Protein AF-A0A930F782-F1 (afdb_monomer_lite)

Foldseek 3Di:
DDDDDDDDPVVCPVVVVVVVVVVPDPPPPDPAPFFKWKWKAWPVRHTPDTGFGWGFAPLQVQLVVCVVPQHHDPDDDDAPCRVVVFLVVPDDDPGRDDPQQPFWKKFFFDQQADPDFPRGDDDDRHAWEQHPRVCNVRTAAFAKALDQDDDPVNVFFFRWDQPPVPRIIGTGIGGFPDDKDKFKAFPPDDVPDTHHGDDDPNVPDPDPTDIWIKIKTKDKRFLRTQQNRCVVVVRSQLRWTFKMWIWGFHWDASDVVDIHTDPITTGIMGGHTTDHSNPRIMMMMMMMTIDD

pLDDT: mean 84.12, std 14.51, range [35.44, 97.06]

Sequence (292 aa):
MSNIVNKKLSDRIGTVDVLKEQFSAPATKQPKTFRTEISATDEFGNVLFTNEHNETVLGGAITVMEKMWGIRSPLQVATINEIMDINSNVGVDPNPLTQDDIVCLWGVGIGGSGDAFGSIRPVNFYEREVGQNGQRDEMIPFRVVQTPLSGDDAAKYHMMEERHSDGLFAYYLKGFEQKPQIKVLWKDGEEGEDGSEVESDVHNTSRRDLIEAFVEMHLKLTKKDVREWFDVNGNIQLSRINTIALFTGKRVEIAPGKFDYVNVKMFSKLNLDNEPLTNTKEINFTYRIYTN

Secondary structure (DSSP, 8-state):
--------GGGGHHHHHHHHHHHSS---PPPPSSEEEEEEEETT--EEEEEE--EE-HHHHHHHHHHHHT---SS-PPPHHHHHTSSTTSPPP-SPP-GGGSEEEEEEES-SB-SSTT-BPPPPTT--SSSSTT-GGGEE-SEEESS---HHHHTTEEEEEEETTTTEEEEEEEE-SS--EEEEEETTS-TTS---B--TTGGG----S-EEEEEEEEEEE-TTTTHHHHHHTT-GGG-EEEEEEEEEEEEEEEETTEEEEEEEEEEEEEEEEEEE-TT---EEEEEEEEE-

Structure (mmCIF, N/CA/C/O backbone):
data_AF-A0A930F782-F1
#
_entry.id   AF-A0A930F782-F1
#
loop_
_atom_site.group_PDB
_atom_site.id
_atom_site.type_symbol
_atom_site.label_atom_id
_atom_site.label_alt_id
_atom_site.label_comp_id
_atom_site.label_asym_id
_atom_site.label_entity_id
_atom_site.label_seq_id
_atom_site.pdbx_PDB_ins_code
_atom_site.Cartn_x
_atom_site.Cartn_y
_atom_site.Cartn_z
_atom_site.occupancy
_atom_site.B_iso_or_equiv
_atom_site.auth_seq_id
_atom_site.auth_comp_id
_atom_site.auth_asym_id
_atom_site.auth_atom_id
_atom_site.pdbx_PDB_model_num
ATOM 1 N N . MET A 1 1 ? 15.350 -66.276 -11.050 1.00 36.06 1 MET A N 1
ATOM 2 C CA . MET A 1 1 ? 14.070 -65.733 -11.552 1.00 36.06 1 MET A CA 1
ATOM 3 C C . MET A 1 1 ? 13.362 -65.050 -10.391 1.00 36.06 1 MET A C 1
ATOM 5 O O . MET A 1 1 ? 12.711 -65.726 -9.608 1.00 36.06 1 MET A O 1
ATOM 9 N N . SER A 1 2 ? 13.589 -63.749 -10.201 1.00 37.47 2 SER A N 1
ATOM 10 C CA . SER A 1 2 ? 12.973 -62.960 -9.127 1.00 37.47 2 SER A CA 1
ATOM 11 C C . SER A 1 2 ? 11.620 -62.412 -9.587 1.00 37.47 2 SER A C 1
ATOM 13 O O . SER A 1 2 ? 11.525 -61.752 -10.619 1.00 37.47 2 SER A O 1
ATOM 15 N N . ASN A 1 3 ? 10.572 -62.703 -8.818 1.00 35.44 3 ASN A N 1
ATOM 16 C CA . ASN A 1 3 ? 9.221 -62.206 -9.061 1.00 35.44 3 ASN A CA 1
ATOM 17 C C . ASN A 1 3 ? 9.140 -60.708 -8.737 1.00 35.44 3 ASN A C 1
ATOM 19 O O . ASN A 1 3 ? 9.324 -60.308 -7.588 1.00 35.44 3 ASN A O 1
ATOM 23 N N . ILE A 1 4 ? 8.827 -59.889 -9.740 1.00 44.12 4 ILE A N 1
ATOM 24 C CA . ILE A 1 4 ? 8.444 -58.487 -9.554 1.00 44.12 4 ILE A CA 1
ATOM 25 C C . ILE A 1 4 ? 6.972 -58.469 -9.133 1.00 44.12 4 ILE A C 1
ATOM 27 O O . ILE A 1 4 ? 6.084 -58.820 -9.909 1.00 44.12 4 ILE A O 1
ATOM 31 N N . VAL A 1 5 ? 6.709 -58.081 -7.885 1.00 46.69 5 VAL A N 1
ATOM 32 C CA . VAL A 1 5 ? 5.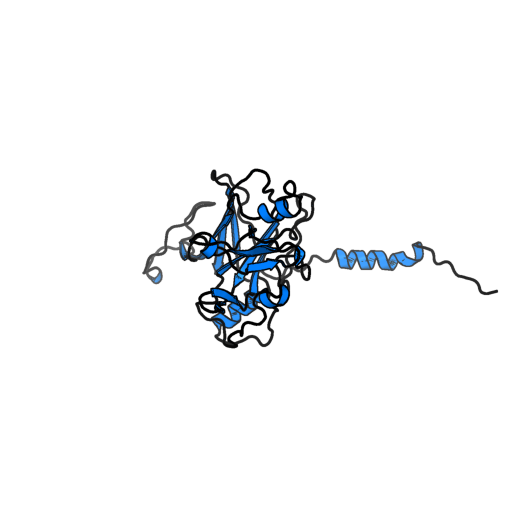350 -57.865 -7.377 1.00 46.69 5 VAL A CA 1
ATOM 33 C C . VAL A 1 5 ? 4.869 -56.497 -7.863 1.00 46.69 5 VAL A C 1
ATOM 35 O O . VAL A 1 5 ? 5.256 -55.464 -7.319 1.00 46.69 5 VAL A O 1
ATOM 38 N N . ASN A 1 6 ? 4.015 -56.481 -8.887 1.00 49.00 6 ASN A N 1
ATOM 39 C CA . ASN A 1 6 ? 3.288 -55.279 -9.296 1.00 49.00 6 ASN A CA 1
ATOM 40 C C . ASN A 1 6 ? 2.200 -54.968 -8.259 1.00 49.00 6 ASN A C 1
ATOM 42 O O . ASN A 1 6 ? 1.132 -55.581 -8.270 1.00 49.00 6 ASN A O 1
ATOM 46 N N . LYS A 1 7 ? 2.468 -54.017 -7.356 1.00 45.50 7 LYS A N 1
ATOM 47 C CA . LYS A 1 7 ? 1.447 -53.464 -6.452 1.00 45.50 7 LYS A CA 1
ATOM 48 C C . LYS A 1 7 ? 0.406 -52.699 -7.271 1.00 45.50 7 LYS A C 1
ATOM 50 O O . LYS A 1 7 ? 0.767 -51.828 -8.063 1.00 45.50 7 LYS A O 1
ATOM 55 N N . LYS A 1 8 ? -0.876 -53.026 -7.093 1.00 51.78 8 LYS A N 1
ATOM 56 C CA . LYS A 1 8 ? -1.985 -52.345 -7.778 1.00 51.78 8 LYS A CA 1
ATOM 57 C C . LYS A 1 8 ? -2.355 -51.064 -7.032 1.00 51.78 8 LYS A C 1
ATOM 59 O O . LYS A 1 8 ? -2.178 -50.955 -5.823 1.00 51.78 8 LYS A O 1
ATOM 64 N N . LEU A 1 9 ? -2.906 -50.096 -7.766 1.00 40.81 9 LEU A N 1
ATOM 65 C CA . LEU A 1 9 ? -3.332 -48.788 -7.248 1.00 40.81 9 LEU A CA 1
ATOM 66 C C . LEU A 1 9 ? -4.354 -48.892 -6.092 1.00 40.81 9 LEU A C 1
ATOM 68 O O . LEU A 1 9 ? -4.437 -47.992 -5.263 1.00 40.81 9 LEU A O 1
ATOM 72 N N . SER A 1 10 ? -5.081 -50.011 -6.007 1.00 51.81 10 SER A N 1
ATOM 73 C CA . SER A 1 10 ? -6.015 -50.346 -4.923 1.00 51.81 10 SER A CA 1
ATOM 74 C C . SER A 1 10 ? -5.348 -50.525 -3.557 1.00 51.81 10 SER A C 1
ATOM 76 O O . SER A 1 10 ? -6.009 -50.374 -2.536 1.00 51.81 10 SER A O 1
ATOM 78 N N . ASP A 1 11 ? -4.041 -50.788 -3.511 1.00 48.34 11 ASP A N 1
ATOM 79 C CA . ASP A 1 11 ? -3.317 -51.029 -2.256 1.00 48.34 11 ASP A CA 1
ATOM 80 C C . ASP A 1 11 ? -2.887 -49.713 -1.566 1.00 48.34 11 ASP A C 1
ATOM 82 O O . ASP A 1 11 ? -2.220 -49.736 -0.534 1.00 48.34 11 ASP A O 1
ATOM 86 N N . ARG A 1 12 ? -3.260 -48.550 -2.132 1.00 50.19 12 ARG A N 1
ATOM 87 C CA . ARG A 1 12 ? -2.997 -47.193 -1.603 1.00 50.19 12 ARG A CA 1
ATOM 88 C C . ARG A 1 12 ? -4.252 -46.470 -1.092 1.00 50.19 12 ARG A C 1
ATOM 90 O O . ARG A 1 12 ? -4.211 -45.264 -0.861 1.00 50.19 12 ARG A O 1
ATOM 97 N N . ILE A 1 13 ? -5.367 -47.181 -0.908 1.00 46.25 13 ILE A N 1
ATOM 98 C CA . ILE A 1 13 ? -6.641 -46.576 -0.477 1.00 46.25 13 ILE A CA 1
ATOM 99 C C . ILE A 1 13 ? -6.513 -45.897 0.900 1.00 46.25 13 ILE A C 1
ATOM 101 O O . ILE A 1 13 ? -7.023 -44.798 1.079 1.00 46.25 13 ILE A O 1
ATOM 105 N N . GLY A 1 14 ? -5.703 -46.440 1.817 1.00 47.38 14 GLY A N 1
ATOM 106 C CA . GLY A 1 14 ? -5.444 -45.803 3.117 1.00 47.38 14 GLY A CA 1
ATOM 107 C C . GLY A 1 14 ? -4.629 -44.502 3.057 1.00 47.38 14 GLY A C 1
ATOM 108 O O . GLY A 1 14 ? -4.598 -43.763 4.029 1.00 47.38 14 GLY A O 1
ATOM 109 N N . THR A 1 15 ? -3.962 -44.194 1.941 1.00 50.97 15 THR A N 1
ATOM 110 C CA . THR A 1 15 ? -3.172 -42.957 1.799 1.00 50.97 15 THR A CA 1
ATOM 111 C C . THR A 1 15 ? -4.017 -41.807 1.254 1.00 50.97 15 THR A C 1
ATOM 113 O O . THR A 1 15 ? -3.765 -40.656 1.586 1.00 50.97 15 THR A O 1
ATOM 116 N N . VAL A 1 16 ? -5.033 -42.102 0.437 1.00 49.28 16 VAL A N 1
ATOM 117 C CA . VAL A 1 16 ? -5.902 -41.079 -0.167 1.00 49.28 16 VAL A CA 1
ATOM 118 C C . VAL A 1 16 ? -6.872 -40.499 0.859 1.00 49.28 16 VAL A C 1
ATOM 120 O O . VAL A 1 16 ? -7.108 -39.295 0.838 1.00 49.28 16 VAL A O 1
ATOM 123 N N . ASP A 1 17 ? -7.385 -41.314 1.780 1.00 45.03 17 ASP A N 1
ATOM 124 C CA . ASP A 1 17 ? -8.296 -40.831 2.824 1.00 45.03 17 ASP A CA 1
ATOM 125 C C . ASP A 1 17 ? -7.559 -40.029 3.912 1.00 45.03 17 ASP A C 1
ATOM 127 O O . ASP A 1 17 ? -8.055 -38.989 4.331 1.00 45.03 17 ASP A O 1
ATOM 131 N N . VAL A 1 18 ? -6.317 -40.399 4.254 1.00 49.50 18 VAL A N 1
ATOM 132 C CA . VAL A 1 18 ? -5.450 -39.600 5.148 1.00 49.50 18 VAL A CA 1
ATOM 133 C C . VAL A 1 18 ? -5.036 -38.271 4.501 1.00 49.50 18 VAL A C 1
ATOM 135 O O . VAL A 1 18 ? -4.976 -37.242 5.172 1.00 49.50 18 VAL A O 1
ATOM 138 N N . LEU A 1 19 ? -4.790 -38.261 3.185 1.00 45.91 19 LEU A N 1
ATOM 139 C CA . LEU A 1 19 ? -4.543 -37.019 2.448 1.00 45.91 19 LEU A CA 1
ATOM 140 C C . LEU A 1 19 ? -5.802 -36.144 2.415 1.00 45.91 19 LEU A C 1
ATOM 142 O O . LEU A 1 19 ? -5.708 -34.947 2.664 1.00 45.91 19 LEU A O 1
ATOM 146 N N . LYS A 1 20 ? -6.985 -36.721 2.173 1.00 44.34 20 LYS A N 1
ATOM 147 C CA . LYS A 1 20 ? -8.253 -35.979 2.221 1.00 44.34 20 LYS A CA 1
ATOM 148 C C . LYS A 1 20 ? -8.513 -35.374 3.597 1.00 44.34 20 LYS A C 1
ATOM 150 O O . LYS A 1 20 ? -8.898 -34.215 3.635 1.00 44.34 20 LYS A O 1
ATOM 155 N N . GLU A 1 21 ? -8.239 -36.095 4.686 1.00 42.12 21 GLU A N 1
ATOM 156 C CA . GLU A 1 21 ? -8.379 -35.571 6.053 1.00 42.12 21 GLU A CA 1
ATOM 157 C C . GLU A 1 21 ? -7.423 -34.402 6.349 1.00 42.12 21 GLU A C 1
ATOM 159 O O . GLU A 1 21 ? -7.823 -33.440 7.005 1.00 42.12 21 GLU A O 1
ATOM 164 N N . GLN A 1 22 ? -6.196 -34.419 5.810 1.00 42.38 22 GLN A N 1
ATOM 165 C CA . GLN A 1 22 ? -5.272 -33.278 5.904 1.00 42.38 22 GLN A CA 1
ATOM 166 C C . GLN A 1 22 ? -5.705 -32.072 5.054 1.00 42.38 22 GLN A C 1
ATOM 168 O O . GLN A 1 22 ? -5.461 -30.937 5.456 1.00 42.38 22 GLN A O 1
ATOM 173 N N . PHE A 1 23 ? -6.371 -32.292 3.915 1.00 44.94 23 PHE A N 1
ATOM 174 C CA . PHE A 1 23 ? -6.916 -31.217 3.071 1.00 44.94 23 PHE A CA 1
ATOM 175 C C . PHE A 1 23 ? -8.315 -30.737 3.497 1.00 44.94 23 PHE A C 1
ATOM 177 O O . PHE A 1 23 ? -8.765 -29.697 3.022 1.00 44.94 23 PHE A O 1
ATOM 184 N N . SER A 1 24 ? -9.006 -31.469 4.377 1.00 39.03 24 SER A N 1
ATOM 185 C CA . SER A 1 24 ? -10.333 -31.116 4.900 1.00 39.03 24 SER A CA 1
ATOM 186 C C . SER A 1 24 ? -10.311 -30.562 6.323 1.00 39.03 24 SER A C 1
ATOM 188 O O . SER A 1 24 ? -11.372 -30.253 6.865 1.00 39.03 24 SER A O 1
ATOM 190 N N . ALA A 1 25 ? -9.138 -30.436 6.950 1.00 42.19 25 ALA A N 1
ATOM 191 C CA . ALA A 1 25 ? -9.031 -29.682 8.188 1.00 42.19 25 ALA A CA 1
ATOM 192 C C . ALA A 1 25 ? -9.384 -28.216 7.877 1.00 42.19 25 ALA A C 1
ATOM 194 O O . ALA A 1 25 ? -8.731 -27.614 7.019 1.00 42.19 25 ALA A O 1
ATOM 195 N N . PRO A 1 26 ? -10.408 -27.619 8.519 1.00 41.47 26 PRO A N 1
ATOM 196 C CA . PRO A 1 26 ? -10.643 -26.194 8.369 1.00 41.47 26 PRO A CA 1
ATOM 197 C C . PRO A 1 26 ? -9.362 -25.499 8.813 1.00 41.47 26 PRO A C 1
ATOM 199 O O . PRO A 1 26 ? -8.929 -25.685 9.951 1.00 41.47 26 PRO A O 1
ATOM 202 N N . ALA A 1 27 ? -8.727 -24.753 7.904 1.00 50.69 27 ALA A N 1
ATOM 203 C CA . ALA A 1 27 ? -7.590 -23.924 8.260 1.00 50.69 27 ALA A CA 1
ATOM 204 C C . ALA A 1 27 ? -8.023 -23.085 9.464 1.00 50.69 27 ALA A C 1
ATOM 206 O O . ALA A 1 27 ? -8.954 -22.281 9.363 1.00 50.69 27 ALA A O 1
ATOM 207 N N . THR A 1 28 ? -7.414 -23.333 10.621 1.00 49.44 28 THR A N 1
ATOM 208 C CA . THR A 1 28 ? -7.630 -22.544 11.825 1.00 49.44 28 THR A CA 1
ATOM 209 C C . THR A 1 28 ? -7.129 -21.144 11.511 1.00 49.44 28 THR A C 1
ATOM 211 O O . THR A 1 28 ? -5.940 -20.856 11.625 1.00 49.44 28 THR A O 1
ATOM 214 N N . LYS A 1 29 ? -8.034 -20.288 11.022 1.00 56.12 29 LYS A N 1
ATOM 215 C CA . LYS A 1 29 ? -7.743 -18.883 10.759 1.00 56.12 29 LYS A CA 1
ATOM 216 C C . LYS A 1 29 ? -7.263 -18.283 12.071 1.00 56.12 29 LYS A C 1
ATOM 218 O O . LYS A 1 29 ? -7.970 -18.357 13.079 1.00 56.12 29 LYS A O 1
ATOM 223 N N . GLN A 1 30 ? -6.046 -17.749 12.065 1.00 61.66 30 GLN A N 1
ATOM 224 C CA . GLN A 1 30 ? -5.551 -17.010 13.214 1.00 61.66 30 GLN A CA 1
ATOM 225 C C . GLN A 1 30 ? -6.509 -15.845 13.504 1.00 61.66 30 GLN A C 1
ATOM 227 O O . GLN A 1 30 ? -7.072 -15.266 12.569 1.00 61.66 30 GLN A O 1
ATOM 232 N N . PRO A 1 31 ? -6.757 -15.532 14.786 1.00 63.50 31 PRO A N 1
ATOM 233 C CA . PRO A 1 31 ? -7.555 -14.372 15.139 1.00 63.50 31 PRO A CA 1
ATOM 234 C C . PRO A 1 31 ? -6.878 -13.117 14.586 1.00 63.50 31 PRO A C 1
ATOM 236 O O . PRO A 1 31 ? -5.670 -12.942 14.740 1.00 63.50 31 PRO A O 1
ATOM 239 N N . LYS A 1 32 ? -7.662 -12.254 13.935 1.00 67.25 32 LYS A N 1
ATOM 240 C CA . LYS A 1 32 ? -7.148 -11.013 13.355 1.00 67.25 32 LYS A CA 1
ATOM 241 C C . LYS A 1 32 ? -6.637 -10.091 14.456 1.00 67.25 32 LYS A C 1
ATOM 243 O O . LYS A 1 32 ? -7.352 -9.834 15.420 1.00 67.25 32 LYS A O 1
ATOM 248 N N . THR A 1 33 ? -5.428 -9.562 14.275 1.00 70.06 33 THR A N 1
ATOM 249 C CA . THR A 1 33 ? -4.817 -8.603 15.211 1.00 70.06 33 THR A CA 1
ATOM 250 C C . THR A 1 33 ? -5.592 -7.287 15.261 1.00 70.06 33 THR A C 1
ATOM 252 O O . THR A 1 33 ? -5.806 -6.738 16.335 1.00 70.06 33 THR A O 1
ATOM 255 N N . PHE A 1 34 ? -6.035 -6.799 14.099 1.00 80.44 34 PHE A N 1
ATOM 256 C CA . PHE A 1 34 ? -6.811 -5.569 13.963 1.00 80.44 34 PHE A CA 1
ATOM 257 C C . PHE A 1 34 ? -8.079 -5.827 13.161 1.00 80.44 34 PHE A C 1
ATOM 259 O O . PHE A 1 34 ? -8.074 -6.618 12.212 1.00 80.44 34 PHE A O 1
ATOM 266 N N . ARG A 1 35 ? -9.152 -5.105 13.493 1.00 86.56 35 ARG A N 1
ATOM 267 C CA . ARG A 1 35 ? -10.280 -4.948 12.576 1.00 86.56 35 ARG A CA 1
ATOM 268 C C . ARG A 1 35 ? -9.850 -3.968 11.488 1.00 86.56 35 ARG A C 1
ATOM 270 O O . ARG A 1 35 ? -9.443 -2.850 11.788 1.00 86.56 35 ARG A O 1
ATOM 277 N N . THR A 1 36 ? -9.927 -4.383 10.234 1.00 88.94 36 THR A N 1
ATOM 278 C CA . THR A 1 36 ? -9.554 -3.558 9.081 1.00 88.94 36 THR A CA 1
ATOM 279 C C . THR A 1 36 ? -10.687 -3.519 8.081 1.00 88.94 36 THR A C 1
ATOM 281 O O . THR A 1 36 ? -11.483 -4.451 8.022 1.00 88.94 36 THR A O 1
ATOM 284 N N . GLU A 1 37 ? -10.762 -2.448 7.309 1.00 89.88 37 GLU A N 1
ATOM 285 C CA . GLU A 1 37 ? -11.754 -2.275 6.257 1.00 89.88 37 GLU A CA 1
ATOM 286 C C . GLU A 1 37 ? -11.094 -1.595 5.067 1.00 89.88 37 GLU A C 1
ATOM 288 O O . GLU A 1 37 ? -10.352 -0.624 5.230 1.00 89.88 37 GLU A O 1
ATOM 293 N N . ILE A 1 38 ? -11.329 -2.131 3.877 1.00 91.50 38 ILE A N 1
ATOM 294 C CA . ILE A 1 38 ? -10.848 -1.582 2.619 1.00 91.50 38 ILE A CA 1
ATOM 295 C C . ILE A 1 38 ? -12.032 -1.519 1.670 1.00 91.50 38 ILE A C 1
ATOM 297 O O . ILE A 1 38 ? -12.711 -2.519 1.434 1.00 91.50 38 ILE A O 1
ATOM 301 N N . SER A 1 39 ? -12.239 -0.341 1.104 1.00 92.88 39 SER A N 1
ATOM 302 C CA . SER A 1 39 ? -13.293 -0.066 0.136 1.00 92.88 39 SER A CA 1
ATOM 303 C C . SER A 1 39 ? -12.683 0.645 -1.066 1.00 92.88 39 SER A C 1
ATOM 305 O O . SER A 1 39 ? -11.690 1.366 -0.924 1.00 92.88 39 SER A O 1
ATOM 307 N N . ALA A 1 40 ? -13.245 0.426 -2.252 1.00 93.12 40 ALA A N 1
ATOM 308 C CA . ALA A 1 40 ? -12.734 0.994 -3.491 1.00 93.12 40 ALA A CA 1
ATOM 309 C C . ALA A 1 40 ? -13.843 1.565 -4.373 1.00 93.12 40 ALA A C 1
ATOM 311 O O . ALA A 1 40 ? -14.890 0.942 -4.564 1.00 93.12 40 ALA A O 1
ATOM 312 N N . THR A 1 41 ? -13.570 2.729 -4.959 1.00 93.38 41 THR A N 1
ATOM 313 C CA . THR A 1 41 ? -14.437 3.405 -5.928 1.00 93.38 41 THR A CA 1
ATOM 314 C C . THR A 1 41 ? -13.664 3.789 -7.182 1.00 93.38 41 THR A C 1
ATOM 316 O O . THR A 1 41 ? -12.447 3.984 -7.142 1.00 93.38 41 THR A O 1
ATOM 319 N N . ASP A 1 42 ? -14.354 3.893 -8.313 1.00 91.31 42 ASP A N 1
ATOM 320 C CA . ASP A 1 42 ? -13.761 4.410 -9.548 1.00 91.31 42 ASP A CA 1
ATOM 321 C C . ASP A 1 42 ? -13.728 5.954 -9.592 1.00 91.31 42 ASP A C 1
ATOM 323 O O . ASP A 1 42 ? -14.125 6.646 -8.649 1.00 91.31 42 ASP A O 1
ATOM 327 N N . GLU A 1 43 ? -13.250 6.522 -10.704 1.00 87.38 43 GLU A N 1
ATOM 328 C CA . GLU A 1 43 ? -13.225 7.977 -10.931 1.00 87.38 43 GLU A CA 1
ATOM 329 C C . GLU A 1 43 ? -14.603 8.662 -10.945 1.00 87.38 43 GLU A C 1
ATOM 331 O O . GLU A 1 43 ? -14.674 9.882 -10.794 1.00 87.38 43 GLU A O 1
ATOM 336 N N . PHE A 1 44 ? -15.684 7.905 -11.131 1.00 88.62 44 PHE A N 1
ATOM 337 C CA . PHE A 1 44 ? -17.059 8.400 -11.179 1.00 88.62 44 PHE A CA 1
ATOM 338 C C . PHE A 1 44 ? -17.807 8.184 -9.856 1.00 88.62 44 PHE A C 1
ATOM 340 O O . PHE A 1 44 ? -18.970 8.570 -9.747 1.00 88.62 44 PHE A O 1
ATOM 347 N N . GLY A 1 45 ? -17.148 7.595 -8.853 1.00 86.06 45 GLY A N 1
ATOM 348 C CA . GLY A 1 45 ? -17.747 7.261 -7.565 1.00 86.06 45 GLY A CA 1
ATOM 349 C C . GLY A 1 45 ? -18.544 5.956 -7.570 1.00 86.06 45 GLY A C 1
ATOM 350 O O . GLY A 1 45 ? -19.226 5.670 -6.588 1.00 86.06 45 GLY A O 1
ATOM 351 N N . ASN A 1 46 ? -18.463 5.146 -8.631 1.00 89.00 46 ASN A N 1
ATOM 352 C CA . ASN A 1 46 ? -19.067 3.819 -8.620 1.00 89.00 46 ASN A CA 1
ATOM 353 C C . ASN A 1 46 ? -18.276 2.912 -7.679 1.00 89.00 46 ASN A C 1
ATOM 355 O O . ASN A 1 46 ? -17.045 2.869 -7.716 1.00 89.00 46 ASN A O 1
ATOM 359 N N . VAL A 1 47 ? -18.997 2.160 -6.855 1.00 90.50 47 VAL A N 1
ATOM 360 C CA . VAL A 1 47 ? -18.413 1.200 -5.920 1.00 90.50 47 VAL A CA 1
ATOM 361 C C . VAL A 1 47 ? -17.877 -0.008 -6.686 1.00 90.50 47 VAL A C 1
ATOM 363 O O . VAL A 1 47 ? -18.622 -0.659 -7.416 1.00 90.50 47 VAL A O 1
ATOM 366 N N . LEU A 1 48 ? -16.593 -0.317 -6.493 1.00 88.38 48 LEU A N 1
ATOM 367 C CA . LEU A 1 48 ? -15.970 -1.547 -6.990 1.00 88.38 48 LEU A CA 1
ATOM 368 C C . LEU A 1 48 ? -16.130 -2.670 -5.965 1.00 88.38 48 LEU A C 1
ATOM 370 O O . LEU A 1 48 ? -16.580 -3.762 -6.297 1.00 88.38 48 LEU A O 1
ATOM 374 N N . PHE A 1 49 ? -15.802 -2.375 -4.707 1.00 89.31 49 PHE A N 1
ATOM 375 C CA . PHE A 1 49 ? -16.053 -3.241 -3.561 1.00 89.31 49 PHE A CA 1
ATOM 376 C C . PHE A 1 49 ? -16.093 -2.418 -2.272 1.00 89.31 49 PHE A C 1
ATOM 378 O O . PHE A 1 49 ? -15.553 -1.311 -2.199 1.00 89.31 49 PHE A O 1
ATOM 385 N N . THR A 1 50 ? -16.707 -2.987 -1.242 1.00 88.56 50 THR A N 1
ATOM 386 C CA . THR A 1 50 ? -16.808 -2.394 0.095 1.00 88.56 50 THR A CA 1
ATOM 387 C C . THR A 1 50 ? -16.514 -3.440 1.145 1.00 88.56 50 THR A C 1
ATOM 389 O O . THR A 1 50 ? -16.895 -4.597 0.977 1.00 88.56 50 THR A O 1
ATOM 392 N N . ASN A 1 51 ? -15.949 -3.003 2.265 1.00 85.06 51 ASN A N 1
ATOM 393 C CA . ASN A 1 51 ? -15.807 -3.814 3.472 1.00 85.06 51 ASN A CA 1
ATOM 394 C C . ASN A 1 51 ? -14.936 -5.064 3.295 1.00 85.06 51 ASN A C 1
ATOM 396 O O . ASN A 1 51 ? -15.137 -6.070 3.975 1.00 85.06 51 ASN A O 1
ATOM 400 N N . GLU A 1 52 ? -13.938 -4.999 2.414 1.00 90.25 52 GLU A N 1
ATOM 401 C CA . GLU A 1 52 ? -12.937 -6.053 2.328 1.00 90.25 52 GLU A CA 1
ATOM 402 C C . GLU A 1 52 ? -11.993 -5.983 3.525 1.00 90.25 52 GLU A C 1
ATOM 404 O O . GLU A 1 52 ? -11.635 -4.910 4.017 1.00 90.25 52 GLU A O 1
ATOM 409 N N . HIS A 1 53 ? -11.567 -7.147 4.008 1.00 89.19 53 HIS A N 1
ATOM 410 C CA . HIS A 1 53 ? -10.776 -7.231 5.227 1.00 89.19 53 HIS A CA 1
ATOM 411 C C . HIS A 1 53 ? -9.428 -7.863 4.956 1.00 89.19 53 HIS A C 1
ATOM 413 O O . HIS A 1 53 ? -9.328 -9.046 4.625 1.00 89.19 53 HIS A O 1
ATOM 419 N N . ASN A 1 54 ? -8.372 -7.113 5.216 1.00 87.69 54 ASN A N 1
ATOM 420 C CA . ASN A 1 54 ? -7.034 -7.625 5.016 1.00 87.69 54 ASN A CA 1
ATOM 421 C C . ASN A 1 54 ? -6.514 -8.418 6.226 1.00 87.69 54 ASN A C 1
ATOM 423 O O . ASN A 1 54 ? -7.212 -8.592 7.234 1.00 87.69 54 ASN A O 1
ATOM 427 N N . GLU A 1 55 ? -5.294 -8.925 6.086 1.00 89.94 55 GLU A N 1
ATOM 428 C CA . GLU A 1 55 ? -4.581 -9.667 7.117 1.00 89.94 55 GLU A CA 1
ATOM 429 C C . GLU A 1 55 ? -3.324 -8.899 7.530 1.00 89.94 55 GLU A C 1
ATOM 431 O O . GLU A 1 55 ? -2.525 -8.480 6.686 1.00 89.94 55 GLU A O 1
ATOM 436 N N . THR A 1 56 ? -3.135 -8.715 8.837 1.00 91.38 56 THR A N 1
ATOM 437 C CA . THR A 1 56 ? -1.868 -8.200 9.371 1.00 91.38 56 THR A CA 1
ATOM 438 C C . THR A 1 56 ? -0.871 -9.339 9.390 1.00 91.38 56 THR A C 1
ATOM 440 O O . THR A 1 56 ? -1.112 -10.349 10.036 1.00 91.38 56 THR A O 1
ATOM 443 N N . VAL A 1 57 ? 0.259 -9.175 8.713 1.00 92.12 57 VAL A N 1
ATOM 444 C CA . VAL A 1 57 ? 1.289 -10.217 8.662 1.00 92.12 57 VAL A CA 1
ATOM 445 C C . VAL A 1 57 ? 2.279 -10.066 9.815 1.00 92.12 57 VAL A C 1
ATOM 447 O O . VAL A 1 57 ? 2.300 -9.058 10.525 1.00 92.12 57 VAL A O 1
ATOM 450 N N . LEU A 1 58 ? 3.141 -11.061 9.991 1.00 91.69 58 LEU A N 1
ATOM 451 C CA . LEU A 1 58 ? 4.133 -11.150 11.056 1.00 91.69 58 LEU A CA 1
ATOM 452 C C . LEU A 1 58 ? 5.005 -9.893 11.138 1.00 91.69 58 LEU A C 1
ATOM 454 O O . LEU A 1 58 ? 5.282 -9.412 12.236 1.00 91.69 58 LEU A O 1
ATOM 458 N N . GLY A 1 59 ? 5.394 -9.327 9.991 1.00 90.81 59 GLY A N 1
ATOM 459 C CA . GLY A 1 59 ? 6.139 -8.068 9.933 1.00 90.81 59 GLY A CA 1
ATOM 460 C C . GLY A 1 59 ? 5.383 -6.891 10.553 1.00 90.81 59 GLY A C 1
ATOM 461 O O . GLY A 1 59 ? 5.967 -6.135 11.331 1.00 90.81 59 GLY A O 1
ATOM 462 N N . GLY A 1 60 ? 4.0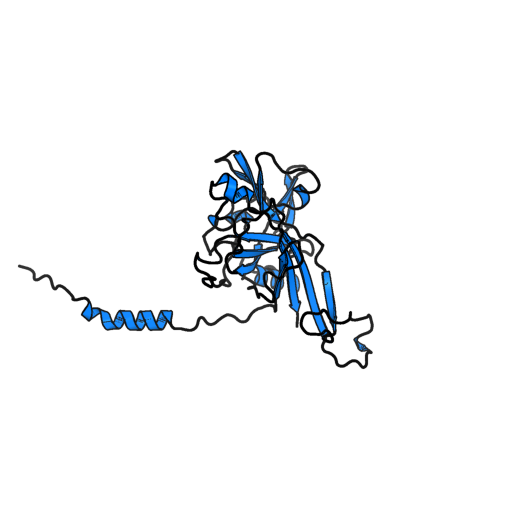80 -6.775 10.286 1.00 90.56 60 GLY A N 1
ATOM 463 C CA . GLY A 1 60 ? 3.212 -5.768 10.894 1.00 90.56 60 GLY A CA 1
ATOM 464 C C . GLY A 1 60 ? 3.002 -5.994 12.384 1.00 90.56 60 GLY A C 1
ATOM 465 O O . GLY A 1 60 ? 3.171 -5.064 13.168 1.00 90.56 60 GLY A O 1
ATOM 466 N N . ALA A 1 61 ? 2.728 -7.234 12.796 1.00 90.62 61 ALA A N 1
ATOM 467 C CA . ALA A 1 61 ? 2.561 -7.579 14.207 1.00 90.62 61 ALA A CA 1
ATOM 468 C C . ALA A 1 61 ? 3.824 -7.267 15.031 1.00 90.62 61 ALA A C 1
ATOM 470 O O . ALA A 1 61 ? 3.737 -6.633 16.083 1.00 90.62 61 ALA A O 1
ATOM 471 N N . ILE A 1 62 ? 5.007 -7.644 14.530 1.00 90.38 62 ILE A N 1
ATOM 472 C CA . ILE A 1 62 ? 6.291 -7.293 15.152 1.00 90.38 62 ILE A CA 1
ATOM 473 C C . ILE A 1 62 ? 6.455 -5.775 15.207 1.00 90.38 62 ILE A C 1
ATOM 475 O O . ILE A 1 62 ? 6.779 -5.246 16.263 1.00 90.38 62 ILE A O 1
ATOM 479 N N . THR A 1 63 ? 6.180 -5.068 14.110 1.00 89.19 63 THR A N 1
ATOM 480 C CA . THR A 1 63 ? 6.311 -3.604 14.045 1.00 89.19 63 THR A CA 1
ATOM 481 C C . THR A 1 63 ? 5.450 -2.903 15.098 1.00 89.19 63 THR A C 1
ATOM 483 O O . THR A 1 63 ? 5.929 -1.995 15.775 1.00 89.19 63 THR A O 1
ATOM 486 N N . VAL A 1 64 ? 4.205 -3.345 15.289 1.00 88.56 64 VAL A N 1
ATOM 487 C CA . VAL A 1 64 ? 3.316 -2.813 16.333 1.00 88.56 64 VAL A CA 1
ATOM 488 C C . VAL A 1 64 ? 3.905 -3.050 17.717 1.00 88.56 64 VAL A C 1
ATOM 490 O O . VAL A 1 64 ? 3.982 -2.113 18.508 1.00 88.56 64 VAL A O 1
ATOM 493 N N . MET A 1 65 ? 4.345 -4.277 18.010 1.00 88.62 65 MET A N 1
ATOM 494 C CA . MET A 1 65 ? 4.920 -4.612 19.314 1.00 88.62 65 MET A CA 1
ATOM 495 C C . MET A 1 65 ? 6.198 -3.817 19.596 1.00 88.62 65 MET A C 1
ATOM 497 O O . MET A 1 65 ? 6.348 -3.272 20.688 1.00 88.62 65 MET A O 1
ATOM 501 N N . GLU A 1 66 ? 7.094 -3.705 18.614 1.00 88.44 66 GLU A N 1
ATOM 502 C CA . GLU A 1 66 ? 8.344 -2.962 18.769 1.00 88.44 66 GLU A CA 1
ATOM 503 C C . GLU A 1 66 ? 8.090 -1.480 19.059 1.00 88.44 66 GLU A C 1
ATOM 505 O O . GLU A 1 66 ? 8.743 -0.902 19.928 1.00 88.44 66 GLU A O 1
ATOM 510 N N . LYS A 1 67 ? 7.100 -0.875 18.388 1.00 86.00 67 LYS A N 1
ATOM 511 C CA . LYS A 1 67 ? 6.720 0.524 18.623 1.00 86.00 67 LYS A CA 1
ATOM 512 C C . LYS A 1 67 ? 6.015 0.741 19.948 1.00 86.00 67 LYS A C 1
ATOM 514 O O . LYS A 1 67 ? 6.337 1.689 20.654 1.00 86.00 67 LYS A O 1
ATOM 519 N N . MET A 1 68 ? 5.053 -0.115 20.283 1.00 87.06 68 MET A N 1
ATOM 520 C CA . MET A 1 68 ? 4.248 0.039 21.493 1.00 87.06 68 MET A CA 1
ATOM 521 C C . MET A 1 68 ? 5.096 -0.083 22.763 1.00 87.06 68 MET A C 1
ATOM 523 O O . MET A 1 68 ? 4.830 0.600 23.748 1.00 87.06 68 MET A O 1
ATOM 527 N N . TRP A 1 69 ? 6.125 -0.932 22.732 1.00 88.19 69 TRP A N 1
ATOM 528 C CA . TRP A 1 69 ? 6.952 -1.235 23.900 1.00 88.19 69 TRP A CA 1
ATOM 529 C C . TRP A 1 69 ? 8.353 -0.622 23.851 1.00 88.19 69 TRP A C 1
ATOM 531 O O . TRP A 1 69 ? 9.078 -0.702 24.840 1.00 88.19 69 TRP A O 1
ATOM 541 N N . GLY A 1 70 ? 8.754 -0.025 22.726 1.00 86.81 70 GLY A N 1
ATOM 542 C CA . GLY A 1 70 ? 10.093 0.545 22.558 1.00 86.81 70 GLY A CA 1
ATOM 543 C C . GLY A 1 70 ? 11.215 -0.494 22.656 1.00 86.81 70 GLY A C 1
ATOM 544 O O . GLY A 1 70 ? 12.336 -0.156 23.029 1.00 86.81 70 GLY A O 1
ATOM 545 N N . ILE A 1 71 ? 10.924 -1.762 22.351 1.00 87.75 71 ILE A N 1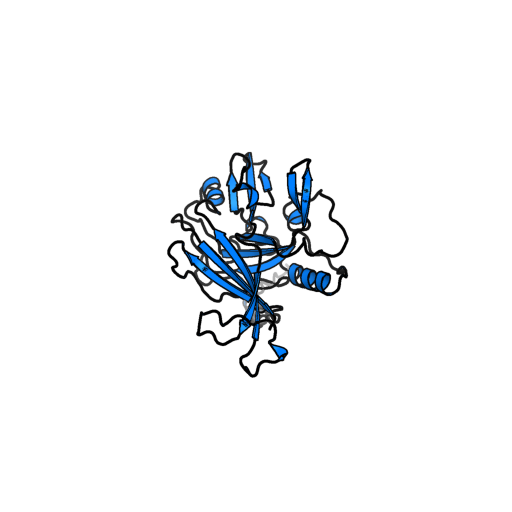
ATOM 546 C CA . ILE A 1 71 ? 11.882 -2.876 22.390 1.00 87.75 71 ILE A CA 1
ATOM 547 C C . ILE A 1 71 ? 12.027 -3.489 21.005 1.00 87.75 71 ILE A C 1
ATOM 549 O O . ILE A 1 71 ? 11.074 -3.527 20.236 1.00 87.75 71 ILE A O 1
ATOM 553 N N . ARG A 1 72 ? 13.209 -4.011 20.680 1.00 86.38 72 ARG A N 1
ATOM 554 C CA . ARG A 1 72 ? 13.422 -4.738 19.425 1.00 86.38 72 ARG A CA 1
ATOM 555 C C . ARG A 1 72 ? 13.037 -6.207 19.593 1.00 86.38 72 ARG A C 1
ATOM 557 O O . ARG A 1 72 ? 13.414 -6.838 20.579 1.00 86.38 72 ARG A O 1
ATOM 564 N N . SER A 1 73 ? 12.326 -6.766 18.619 1.00 89.00 73 SER A N 1
ATOM 565 C CA . SER A 1 73 ? 12.015 -8.194 18.586 1.00 89.00 73 SER A CA 1
ATOM 566 C C . SER A 1 73 ? 13.291 -9.013 18.344 1.00 89.00 73 SER A C 1
ATOM 568 O O . SER A 1 73 ? 14.105 -8.639 17.494 1.00 89.00 73 SER A O 1
ATOM 570 N N . PRO A 1 74 ? 13.470 -10.166 19.016 1.00 89.38 74 PRO A N 1
ATOM 571 C CA . PRO A 1 74 ? 14.574 -11.078 18.715 1.00 89.38 74 PRO A CA 1
ATOM 572 C C . PRO A 1 74 ? 14.431 -11.722 17.328 1.00 89.38 74 PRO A C 1
ATOM 574 O O . PRO A 1 74 ? 15.423 -12.120 16.725 1.00 89.38 74 PRO A O 1
ATOM 577 N N . LEU A 1 75 ? 13.201 -11.816 16.813 1.00 89.44 75 LEU A N 1
ATOM 578 C CA . LEU A 1 75 ? 12.918 -12.266 15.457 1.00 89.44 75 LEU A CA 1
ATOM 579 C C . LEU A 1 75 ? 12.797 -11.056 14.534 1.00 89.44 75 LEU A C 1
ATOM 581 O O . LEU A 1 75 ? 11.944 -10.194 14.752 1.00 89.44 75 LEU A O 1
ATOM 585 N N . GLN A 1 76 ? 13.609 -11.032 13.481 1.00 86.69 76 GLN A N 1
ATOM 586 C CA . GLN A 1 76 ? 13.526 -10.043 12.414 1.00 86.69 76 GLN A CA 1
ATOM 587 C C . GLN A 1 76 ? 13.080 -10.722 11.124 1.00 86.69 76 GLN A C 1
ATOM 589 O O . GLN A 1 76 ? 13.662 -11.719 10.698 1.00 86.69 76 GLN A O 1
ATOM 594 N N . VAL A 1 77 ? 12.013 -10.195 10.526 1.00 89.44 77 VAL A N 1
ATOM 595 C CA . VAL A 1 77 ? 11.559 -10.609 9.196 1.00 89.44 77 VAL A CA 1
ATOM 596 C C . VAL A 1 77 ? 12.400 -9.916 8.130 1.00 89.44 77 VAL A C 1
ATOM 598 O O . VAL A 1 77 ? 12.794 -8.763 8.321 1.00 89.44 77 VAL A O 1
ATOM 601 N N . ALA A 1 78 ? 12.642 -10.612 7.018 1.00 89.81 78 ALA A N 1
ATOM 602 C CA . ALA A 1 78 ? 13.341 -10.030 5.879 1.00 89.81 78 ALA A CA 1
ATOM 603 C C . ALA A 1 78 ? 12.559 -8.834 5.320 1.00 89.81 78 ALA A C 1
ATOM 605 O O . ALA A 1 78 ? 11.325 -8.840 5.277 1.00 89.81 78 ALA A O 1
ATOM 606 N N . THR A 1 79 ? 13.298 -7.815 4.907 1.00 92.00 79 THR A N 1
ATOM 607 C CA . THR A 1 79 ? 12.758 -6.583 4.332 1.00 92.00 79 THR A CA 1
ATOM 608 C C . THR A 1 79 ? 12.564 -6.736 2.826 1.00 92.00 79 THR A C 1
ATOM 610 O O . THR A 1 79 ? 13.240 -7.532 2.174 1.00 92.00 79 THR A O 1
ATOM 613 N N . ILE A 1 80 ? 11.674 -5.938 2.236 1.00 92.88 80 ILE A N 1
ATOM 614 C CA . ILE A 1 80 ? 11.536 -5.875 0.774 1.00 92.88 80 ILE A CA 1
ATOM 615 C C . ILE A 1 80 ? 12.834 -5.390 0.128 1.00 92.88 80 ILE A C 1
ATOM 617 O O . ILE A 1 80 ? 13.178 -5.860 -0.950 1.00 92.88 80 ILE A O 1
ATOM 621 N N . ASN A 1 81 ? 13.589 -4.515 0.801 1.00 93.31 81 ASN A N 1
ATOM 622 C CA . ASN A 1 81 ? 14.919 -4.105 0.351 1.00 93.31 81 ASN A CA 1
ATOM 623 C C . ASN A 1 81 ? 15.840 -5.312 0.116 1.00 93.31 81 ASN A C 1
ATOM 625 O O . ASN A 1 81 ? 16.466 -5.397 -0.934 1.00 93.31 81 ASN A O 1
ATOM 629 N N . GLU A 1 82 ? 15.884 -6.260 1.058 1.00 92.25 82 GLU A N 1
ATOM 630 C CA . GLU A 1 82 ? 16.690 -7.487 0.952 1.00 92.25 82 GLU A CA 1
ATOM 631 C C . GLU A 1 82 ? 16.122 -8.471 -0.078 1.00 92.25 82 GLU A C 1
ATOM 633 O O . GLU A 1 82 ? 16.875 -9.060 -0.846 1.00 92.25 82 GLU A O 1
ATOM 638 N N . ILE A 1 83 ? 14.798 -8.653 -0.110 1.00 91.94 83 ILE A N 1
ATOM 639 C CA . ILE A 1 83 ? 14.131 -9.591 -1.032 1.00 91.94 83 ILE A CA 1
ATOM 640 C C . ILE A 1 83 ? 14.300 -9.144 -2.487 1.00 91.94 83 ILE A C 1
ATOM 642 O O . ILE A 1 83 ? 14.493 -9.970 -3.381 1.00 91.94 83 ILE A O 1
ATOM 646 N N . MET A 1 84 ? 14.208 -7.837 -2.729 1.00 91.31 84 MET A N 1
ATOM 647 C CA . MET A 1 84 ? 14.279 -7.263 -4.067 1.00 91.31 84 MET A CA 1
ATOM 648 C C . MET A 1 84 ? 15.680 -6.811 -4.475 1.00 91.31 84 MET A C 1
ATOM 650 O O . MET A 1 84 ? 15.890 -6.497 -5.642 1.00 91.31 84 MET A O 1
ATOM 654 N N . ASP A 1 85 ? 16.626 -6.798 -3.538 1.00 92.50 85 ASP A N 1
ATOM 655 C CA . ASP A 1 85 ? 17.957 -6.214 -3.710 1.00 92.50 85 ASP A CA 1
ATOM 656 C C . ASP A 1 85 ? 17.919 -4.723 -4.119 1.00 92.50 85 ASP A C 1
ATOM 658 O O . ASP A 1 85 ? 18.697 -4.246 -4.939 1.00 92.50 85 ASP A O 1
ATOM 662 N N . ILE A 1 86 ? 16.985 -3.963 -3.532 1.00 93.06 86 ILE A N 1
ATOM 663 C CA . ILE A 1 86 ? 16.812 -2.519 -3.769 1.00 93.06 86 ILE A CA 1
ATOM 664 C C . ILE A 1 86 ? 17.195 -1.769 -2.498 1.00 93.06 86 ILE A C 1
ATOM 666 O O . ILE A 1 86 ? 16.569 -1.943 -1.450 1.00 93.06 86 ILE A O 1
ATOM 670 N N . ASN A 1 87 ? 18.212 -0.909 -2.582 1.00 92.06 87 ASN A N 1
ATOM 671 C CA . ASN A 1 87 ? 18.791 -0.202 -1.430 1.00 92.06 87 ASN A CA 1
ATOM 672 C C . ASN A 1 87 ? 19.249 -1.152 -0.295 1.00 92.06 87 ASN A C 1
ATOM 674 O O . ASN A 1 87 ? 19.368 -0.730 0.853 1.00 92.06 87 ASN A O 1
ATOM 678 N N . SER A 1 88 ? 19.524 -2.423 -0.607 1.00 90.12 88 SER A N 1
ATOM 679 C CA . SER A 1 88 ? 19.920 -3.481 0.340 1.00 90.12 88 SER A CA 1
ATOM 680 C C . SER A 1 88 ? 21.233 -3.181 1.073 1.00 90.12 88 SER A C 1
ATOM 682 O O . SER A 1 88 ? 21.423 -3.582 2.217 1.00 90.12 88 SER A O 1
ATOM 684 N N . ASN A 1 89 ? 22.124 -2.423 0.431 1.00 88.12 89 ASN A N 1
ATOM 685 C CA . ASN A 1 89 ? 23.430 -2.040 0.972 1.00 88.12 89 ASN A CA 1
ATOM 686 C C . ASN A 1 89 ? 23.393 -0.779 1.854 1.00 88.12 89 ASN A C 1
ATOM 688 O O . ASN A 1 89 ? 24.426 -0.373 2.389 1.00 88.12 89 ASN A O 1
ATOM 692 N N . VAL A 1 90 ? 22.236 -0.124 1.988 1.00 86.88 90 VAL A N 1
ATOM 693 C CA . VAL A 1 90 ? 22.105 1.082 2.810 1.00 86.88 90 VAL A CA 1
ATOM 694 C C . VAL A 1 90 ? 21.938 0.671 4.269 1.00 86.88 90 VAL A C 1
ATOM 696 O O . VAL A 1 90 ? 21.026 -0.075 4.620 1.00 86.88 90 VAL A O 1
ATOM 699 N N . GLY A 1 91 ? 22.831 1.166 5.129 1.00 77.44 91 GLY A N 1
ATOM 700 C CA . GLY A 1 91 ? 22.817 0.854 6.555 1.00 77.44 91 GLY A CA 1
ATOM 701 C C . GLY A 1 91 ? 21.476 1.197 7.205 1.00 77.44 91 GLY A C 1
ATOM 702 O O . GLY A 1 91 ? 20.974 2.314 7.076 1.00 77.44 91 GLY A O 1
ATOM 703 N N . VAL A 1 92 ? 20.915 0.232 7.930 1.00 75.44 92 VAL A N 1
ATOM 704 C CA . VAL A 1 92 ? 19.685 0.404 8.704 1.00 75.44 92 VAL A CA 1
ATOM 705 C C . VAL A 1 92 ? 20.046 0.706 10.154 1.00 75.44 92 VAL A C 1
ATOM 707 O O . VAL A 1 92 ? 20.901 0.048 10.745 1.00 75.44 92 VAL A O 1
ATOM 710 N N . ASP A 1 93 ? 19.373 1.697 10.733 1.00 74.69 93 ASP A N 1
ATOM 711 C CA . ASP A 1 93 ? 19.459 1.982 12.163 1.00 74.69 93 ASP A CA 1
ATOM 712 C C . ASP A 1 93 ? 18.935 0.774 12.966 1.00 74.69 93 ASP A C 1
ATOM 714 O O . A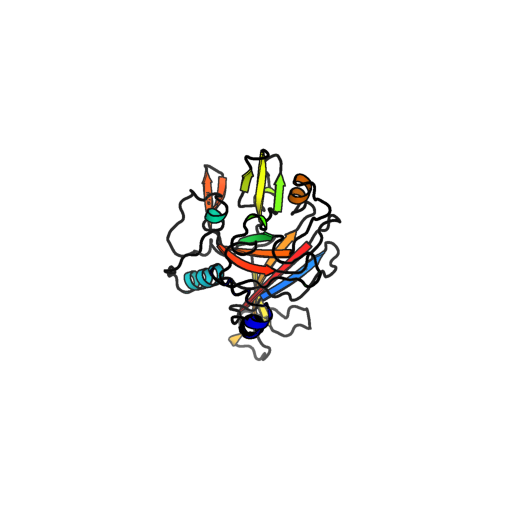SP A 1 93 ? 17.780 0.383 12.776 1.00 74.69 93 ASP A O 1
ATOM 718 N N . PRO A 1 94 ? 19.752 0.157 13.839 1.00 69.94 94 PRO A N 1
ATOM 719 C CA . PRO A 1 94 ? 19.341 -1.022 14.596 1.00 69.94 94 PRO A CA 1
ATOM 720 C C . PRO A 1 94 ? 18.328 -0.706 15.707 1.00 69.94 94 PRO A C 1
ATOM 722 O O . PRO A 1 94 ? 17.789 -1.635 16.315 1.00 69.94 94 PRO A O 1
ATOM 725 N N . ASN A 1 95 ? 18.087 0.575 16.004 1.00 73.31 95 ASN A N 1
ATOM 726 C CA . ASN A 1 95 ? 17.155 0.987 17.045 1.00 73.31 95 ASN A CA 1
ATOM 727 C C . ASN A 1 95 ? 15.689 0.667 16.683 1.00 73.31 95 ASN A C 1
ATOM 729 O O . ASN A 1 95 ? 15.353 0.494 15.507 1.00 73.31 95 ASN A O 1
ATOM 733 N N . PRO A 1 96 ? 14.795 0.572 17.689 1.00 70.19 96 PRO A N 1
ATOM 734 C CA . PRO A 1 96 ? 13.366 0.400 17.459 1.00 70.19 96 PRO A CA 1
ATOM 735 C C . PRO A 1 96 ? 12.801 1.485 16.539 1.00 70.19 96 PRO A C 1
ATOM 737 O O . PRO A 1 96 ? 13.270 2.623 16.529 1.00 70.19 96 PRO A O 1
ATOM 740 N N . LEU A 1 97 ? 11.766 1.111 15.788 1.00 73.06 97 LEU A N 1
ATOM 741 C CA . LEU A 1 97 ? 11.114 1.988 14.824 1.00 73.06 97 LEU A CA 1
ATOM 742 C C . LEU A 1 97 ? 10.583 3.257 15.515 1.00 73.06 97 LEU A C 1
ATOM 744 O O . LEU A 1 97 ? 9.870 3.170 16.515 1.00 73.06 97 LEU A O 1
ATOM 748 N N . THR A 1 98 ? 10.885 4.430 14.964 1.00 72.44 98 THR A N 1
ATOM 749 C CA . THR A 1 98 ? 10.421 5.725 15.478 1.00 72.44 98 THR A CA 1
ATOM 750 C C . THR A 1 98 ? 9.054 6.102 14.895 1.00 72.44 98 THR A C 1
ATOM 752 O O . THR A 1 98 ? 8.439 5.352 14.125 1.00 72.44 98 THR A O 1
ATOM 755 N N . GLN A 1 99 ? 8.540 7.282 15.254 1.00 68.12 99 GLN A N 1
ATOM 756 C CA . GLN A 1 99 ? 7.330 7.840 14.644 1.00 68.12 99 GLN A CA 1
ATOM 757 C C . GLN A 1 99 ? 7.470 8.024 13.121 1.00 68.12 99 GLN A C 1
ATOM 759 O O . GLN A 1 99 ? 6.484 7.886 12.404 1.00 68.12 99 GLN A O 1
ATOM 764 N N . ASP A 1 100 ? 8.679 8.251 12.610 1.00 67.19 100 ASP A N 1
ATOM 765 C CA . ASP A 1 100 ? 8.906 8.439 11.171 1.00 67.19 100 ASP A CA 1
ATOM 766 C C . ASP A 1 100 ? 8.865 7.115 10.386 1.00 67.19 100 ASP A C 1
ATOM 768 O O . ASP A 1 100 ? 8.666 7.109 9.174 1.00 67.19 100 ASP A O 1
ATOM 772 N N . ASP A 1 101 ? 8.968 5.982 11.087 1.00 70.81 101 ASP A N 1
ATOM 773 C CA . ASP A 1 101 ? 8.982 4.632 10.518 1.00 70.81 101 ASP A CA 1
ATOM 774 C C . ASP A 1 101 ? 7.574 3.988 10.461 1.00 70.81 101 ASP A C 1
ATOM 776 O O . ASP A 1 101 ? 7.424 2.769 10.589 1.00 70.81 101 ASP A O 1
ATOM 780 N N . ILE A 1 102 ? 6.486 4.774 10.493 1.00 73.25 102 ILE A N 1
ATOM 781 C CA . ILE A 1 102 ? 5.089 4.262 10.502 1.00 73.25 102 ILE A CA 1
ATOM 782 C C . ILE A 1 102 ? 4.740 3.633 9.140 1.00 73.25 102 ILE A C 1
ATOM 784 O O . ILE A 1 102 ? 5.528 3.682 8.199 1.00 73.25 102 ILE A O 1
ATOM 788 N N . VAL A 1 103 ? 3.575 2.982 9.044 1.00 78.81 103 VAL A N 1
ATOM 789 C CA . VAL A 1 103 ? 2.961 2.636 7.759 1.00 78.81 103 VAL A CA 1
ATOM 790 C C . VAL A 1 103 ? 2.944 3.885 6.886 1.00 78.81 103 VAL A C 1
ATOM 792 O O . VAL A 1 103 ? 2.369 4.897 7.275 1.00 78.81 103 VAL A O 1
ATOM 795 N N . CYS A 1 104 ? 3.627 3.826 5.751 1.00 83.44 104 CYS A N 1
ATOM 796 C CA . CYS A 1 104 ? 3.916 4.997 4.925 1.00 83.44 104 CYS A CA 1
ATOM 797 C C . CYS A 1 104 ? 3.747 4.734 3.428 1.00 83.44 104 CYS A C 1
ATOM 799 O O . CYS A 1 104 ? 3.819 5.671 2.633 1.00 83.44 104 CYS A O 1
ATOM 801 N N . LEU A 1 105 ? 3.550 3.472 3.043 1.00 94.06 105 LEU A N 1
ATOM 802 C CA . LEU A 1 105 ? 3.697 3.022 1.669 1.00 94.06 105 LEU A CA 1
ATOM 803 C C . LEU A 1 105 ? 2.676 1.940 1.320 1.00 94.06 105 LEU A C 1
ATOM 805 O O . LEU A 1 105 ? 2.341 1.082 2.139 1.00 94.06 105 LEU A O 1
ATOM 809 N N . TRP A 1 106 ? 2.264 1.952 0.061 1.00 96.19 106 TRP A N 1
ATOM 810 C CA . TRP A 1 106 ? 1.469 0.930 -0.600 1.00 96.19 106 TRP A CA 1
ATOM 811 C C . TRP A 1 106 ? 2.334 0.104 -1.537 1.00 96.19 106 TRP A C 1
ATOM 813 O O . TRP A 1 106 ? 3.215 0.655 -2.191 1.00 96.19 106 TRP A O 1
ATOM 823 N N . GLY A 1 107 ? 2.033 -1.187 -1.650 1.00 96.38 107 GLY A N 1
ATOM 824 C CA . GLY A 1 107 ? 2.508 -2.074 -2.711 1.00 96.38 107 GLY A CA 1
ATOM 825 C C . GLY A 1 107 ? 1.340 -2.815 -3.357 1.00 96.38 107 GLY A C 1
ATOM 826 O O . GLY A 1 107 ? 0.298 -3.006 -2.726 1.00 96.38 107 GLY A O 1
ATOM 827 N N . VAL A 1 108 ? 1.512 -3.231 -4.611 1.00 96.69 108 VAL A N 1
ATOM 828 C CA . VAL A 1 108 ? 0.485 -3.936 -5.394 1.00 96.69 108 VAL A CA 1
ATOM 829 C C . VAL A 1 108 ? 1.051 -5.173 -6.082 1.00 96.69 108 VAL A C 1
ATOM 831 O O . VAL A 1 108 ? 2.256 -5.290 -6.312 1.00 96.69 108 VAL A O 1
ATOM 834 N N . GLY A 1 109 ? 0.172 -6.128 -6.373 1.00 95.69 109 GLY A N 1
ATOM 835 C CA . GLY A 1 109 ? 0.561 -7.408 -6.950 1.00 95.69 109 GLY A CA 1
ATOM 836 C C . GLY A 1 109 ? -0.542 -8.093 -7.746 1.00 95.69 109 GLY A C 1
ATOM 837 O O . GLY A 1 109 ? -1.692 -7.641 -7.790 1.00 95.69 109 GLY A O 1
ATOM 838 N N . ILE A 1 110 ? -0.141 -9.195 -8.380 1.00 95.00 110 ILE A N 1
ATOM 839 C CA . ILE A 1 110 ? -0.971 -10.028 -9.266 1.00 95.00 110 ILE A CA 1
ATOM 840 C C . ILE A 1 110 ? -1.063 -11.497 -8.815 1.00 95.00 110 ILE A C 1
ATOM 842 O O . ILE A 1 110 ? -1.646 -12.317 -9.526 1.00 95.00 110 ILE A O 1
ATOM 846 N N . GLY A 1 111 ? -0.507 -11.833 -7.646 1.00 92.06 111 GLY A N 1
ATOM 847 C CA . GLY A 1 111 ? -0.451 -13.194 -7.086 1.00 92.06 111 GLY A CA 1
ATOM 848 C C . GLY A 1 111 ? -1.578 -13.566 -6.112 1.00 92.06 111 GLY A C 1
ATOM 849 O O . GLY A 1 111 ? -1.591 -14.677 -5.569 1.00 92.06 111 GLY A O 1
ATOM 850 N N . GLY A 1 112 ? -2.502 -12.642 -5.846 1.00 90.56 112 GLY A N 1
ATOM 851 C CA . GLY A 1 112 ? -3.558 -12.777 -4.843 1.00 90.56 112 GLY A CA 1
ATOM 852 C C . GLY A 1 112 ? -4.767 -13.600 -5.273 1.00 90.56 112 GLY A C 1
ATOM 853 O O . GLY A 1 112 ? -5.464 -14.137 -4.416 1.00 90.56 112 GLY A O 1
ATOM 854 N N . SER A 1 113 ? -4.998 -13.764 -6.574 1.00 92.69 113 SER A N 1
ATOM 855 C CA . SER A 1 113 ? -6.101 -14.565 -7.115 1.00 92.69 113 SER A CA 1
ATOM 856 C C . SER A 1 113 ? -5.658 -15.345 -8.351 1.00 92.69 113 SER A C 1
ATOM 858 O O . SER A 1 113 ? -4.706 -14.963 -9.037 1.00 92.69 113 SER A O 1
ATOM 860 N N . GLY A 1 114 ? -6.307 -16.481 -8.607 1.00 89.00 114 GLY A N 1
ATOM 861 C CA . GLY A 1 114 ? -6.170 -17.201 -9.872 1.00 89.00 114 GLY A CA 1
ATOM 862 C C . GLY A 1 114 ? -6.946 -16.526 -11.006 1.00 89.00 114 GLY A C 1
ATOM 863 O O . GLY A 1 114 ? -7.476 -15.429 -10.858 1.00 89.00 114 GLY A O 1
ATOM 864 N N . ASP A 1 115 ? -7.031 -17.188 -12.160 1.00 84.62 115 ASP A N 1
ATOM 865 C CA . ASP A 1 115 ? -7.736 -16.633 -13.329 1.00 84.62 115 ASP A CA 1
ATOM 866 C C . ASP A 1 115 ? -9.265 -16.733 -13.209 1.00 84.62 115 ASP A C 1
ATOM 868 O O . ASP A 1 115 ? -9.999 -15.996 -13.866 1.00 84.62 115 ASP A O 1
ATOM 872 N N . ALA A 1 116 ? -9.757 -17.653 -12.374 1.00 85.50 116 ALA A N 1
ATOM 873 C CA . ALA A 1 116 ? -11.182 -17.836 -12.141 1.00 85.50 116 ALA A CA 1
ATOM 874 C C . ALA A 1 116 ? -11.705 -16.827 -11.109 1.00 85.50 116 ALA A C 1
ATOM 876 O O . ALA A 1 116 ? -11.061 -16.571 -10.091 1.00 85.50 116 ALA A O 1
ATOM 877 N N . PHE A 1 117 ? -12.907 -16.304 -11.335 1.00 83.69 117 PHE A N 1
ATOM 878 C CA . PHE A 1 117 ? -13.589 -15.468 -10.349 1.00 83.69 117 PHE A CA 1
ATOM 879 C C . PHE A 1 117 ? -13.824 -16.240 -9.041 1.00 83.69 117 PHE A C 1
ATOM 881 O O . PHE A 1 117 ? -14.192 -17.418 -9.072 1.00 83.69 117 PHE A O 1
ATOM 888 N N . GLY A 1 118 ? -13.597 -15.591 -7.900 1.00 85.06 118 GLY A N 1
ATOM 889 C CA . GLY A 1 118 ? -13.704 -16.192 -6.574 1.00 85.06 118 GLY A CA 1
ATOM 890 C C . GLY A 1 118 ? -12.525 -17.093 -6.198 1.00 85.06 118 GLY A C 1
ATOM 891 O O . GLY A 1 118 ? -12.555 -17.726 -5.143 1.00 85.06 118 GLY A O 1
ATOM 892 N N . SER A 1 119 ? -11.468 -17.163 -7.018 1.00 91.62 119 SER A N 1
ATOM 893 C CA . SER A 1 119 ? -10.259 -17.952 -6.722 1.00 91.62 119 SER A CA 1
ATOM 894 C C . SER A 1 119 ? -9.219 -17.180 -5.898 1.00 91.62 119 SER A C 1
ATOM 896 O O . SER A 1 119 ? -8.007 -17.331 -6.083 1.00 91.62 119 SER A O 1
ATOM 898 N N . ILE A 1 120 ? -9.710 -16.368 -4.957 1.00 92.44 120 ILE A N 1
ATOM 899 C CA . ILE A 1 120 ? -8.899 -15.560 -4.048 1.00 92.44 120 ILE A CA 1
ATOM 900 C C . ILE A 1 120 ? -8.084 -16.487 -3.150 1.00 92.44 120 ILE A C 1
ATOM 902 O O . ILE A 1 120 ? -8.608 -17.367 -2.460 1.00 92.44 120 ILE A O 1
ATOM 906 N N . ARG A 1 121 ? -6.771 -16.283 -3.150 1.00 91.38 121 ARG A N 1
ATOM 907 C CA . ARG A 1 121 ? -5.834 -17.072 -2.360 1.00 91.38 121 ARG A CA 1
ATOM 908 C C . ARG A 1 121 ? -5.730 -16.466 -0.958 1.00 91.38 121 ARG A C 1
ATOM 910 O O . ARG A 1 121 ? -5.609 -15.245 -0.832 1.00 91.38 121 ARG A O 1
ATOM 917 N N . PRO A 1 122 ? -5.760 -17.281 0.108 1.00 90.62 122 PRO A N 1
ATOM 918 C CA . PRO A 1 122 ? -5.650 -16.762 1.463 1.00 90.62 122 PRO A CA 1
ATOM 919 C C . PRO A 1 122 ? -4.272 -16.136 1.690 1.00 90.62 122 PRO A C 1
ATOM 921 O O . PRO A 1 122 ? -3.265 -16.632 1.186 1.00 90.62 122 PRO A O 1
ATOM 924 N N . VAL A 1 123 ? -4.240 -15.062 2.476 1.00 90.56 123 VAL A N 1
ATOM 925 C CA . VAL A 1 123 ? -2.994 -14.470 2.971 1.00 90.56 123 VAL A CA 1
ATOM 926 C C . VAL A 1 123 ? -2.546 -15.250 4.200 1.00 90.56 123 VAL A C 1
ATOM 928 O O . VAL A 1 123 ? -3.319 -15.432 5.141 1.00 90.56 123 VAL A O 1
ATOM 931 N N . ASN A 1 124 ? -1.298 -15.705 4.205 1.00 90.31 124 ASN A N 1
ATOM 932 C CA . ASN A 1 124 ? -0.708 -16.359 5.365 1.00 90.31 124 ASN A CA 1
ATOM 933 C C . ASN A 1 124 ? 0.012 -15.345 6.252 1.00 90.31 124 ASN A C 1
ATOM 935 O O . ASN A 1 124 ? 0.735 -14.475 5.771 1.00 90.31 124 ASN A O 1
ATOM 939 N N . PHE A 1 125 ? -0.104 -15.520 7.568 1.00 90.56 125 PHE A N 1
ATOM 940 C CA . PHE A 1 125 ? 0.488 -14.611 8.550 1.00 90.56 125 PHE A CA 1
ATOM 941 C C . PHE A 1 125 ? 2.008 -14.442 8.403 1.00 90.56 125 PHE A C 1
ATOM 943 O O . PHE A 1 125 ? 2.538 -13.373 8.667 1.00 90.56 125 PHE A O 1
ATOM 950 N N . TYR A 1 126 ? 2.736 -15.471 7.967 1.00 90.06 126 TYR A N 1
ATOM 951 C CA . TYR A 1 126 ? 4.195 -15.415 7.818 1.00 90.06 126 TYR A CA 1
ATOM 952 C C . TYR A 1 126 ? 4.670 -14.777 6.503 1.00 90.06 126 TYR A C 1
ATOM 954 O O . TYR A 1 126 ? 5.877 -14.734 6.256 1.00 90.06 126 TYR A O 1
ATOM 962 N N . GLU A 1 127 ? 3.758 -14.332 5.636 1.00 91.75 127 GLU A N 1
ATOM 963 C CA . GLU A 1 127 ? 4.126 -13.692 4.375 1.00 91.75 127 GLU A CA 1
ATOM 964 C C . GLU A 1 127 ? 4.897 -12.392 4.606 1.00 91.75 127 GLU A C 1
ATOM 966 O O . GLU A 1 127 ? 4.630 -11.623 5.531 1.00 91.75 127 GLU A O 1
ATOM 971 N N . ARG A 1 128 ? 5.874 -12.151 3.733 1.00 90.44 128 ARG A N 1
ATOM 972 C CA . ARG A 1 128 ? 6.799 -11.010 3.814 1.00 90.44 128 ARG A CA 1
ATOM 973 C C . ARG A 1 128 ? 6.852 -10.160 2.547 1.00 90.44 128 ARG A C 1
ATOM 975 O O . ARG A 1 128 ? 7.450 -9.092 2.565 1.00 90.44 128 ARG A O 1
ATOM 982 N N . GLU A 1 129 ? 6.229 -10.629 1.472 1.00 89.38 129 GLU A N 1
ATOM 983 C CA . GLU A 1 129 ? 6.216 -9.999 0.153 1.00 89.38 129 GLU A CA 1
ATOM 984 C C . GLU A 1 129 ? 4.793 -9.911 -0.411 1.00 89.38 129 GLU A C 1
ATOM 986 O O . GLU A 1 129 ? 3.897 -10.640 0.023 1.00 89.38 129 GLU A O 1
ATOM 991 N N . VAL A 1 130 ? 4.573 -8.986 -1.354 1.00 89.69 130 VAL A N 1
ATOM 992 C CA . VAL A 1 130 ? 3.242 -8.749 -1.945 1.00 89.69 130 VAL A CA 1
ATOM 993 C C . VAL A 1 130 ? 2.788 -9.945 -2.776 1.00 89.69 130 VAL A C 1
ATOM 995 O O . VAL A 1 130 ? 1.621 -10.320 -2.713 1.00 89.69 130 VAL A O 1
ATOM 998 N N . GLY A 1 131 ? 3.699 -10.583 -3.512 1.00 84.25 131 GLY A N 1
ATOM 999 C CA . GLY A 1 131 ? 3.427 -11.853 -4.182 1.00 84.25 131 GLY A CA 1
ATOM 1000 C C . GLY A 1 131 ? 3.100 -12.982 -3.204 1.00 84.25 131 GLY A C 1
ATOM 1001 O O . GLY A 1 131 ? 3.034 -12.790 -1.987 1.00 84.25 131 GLY A O 1
ATOM 1002 N N . GLN A 1 132 ? 2.878 -14.192 -3.706 1.00 80.12 132 GLN A N 1
ATOM 1003 C CA . GLN A 1 132 ? 2.866 -15.374 -2.841 1.00 80.12 132 GLN A CA 1
ATOM 1004 C C . GLN A 1 132 ? 4.191 -15.461 -2.079 1.00 80.12 132 GLN A C 1
ATOM 1006 O O . GLN A 1 132 ? 5.223 -14.987 -2.550 1.00 80.12 132 GLN A O 1
ATOM 1011 N N . ASN A 1 133 ? 4.195 -16.116 -0.918 1.00 75.19 133 ASN A N 1
ATOM 1012 C CA . ASN A 1 133 ? 5.432 -16.294 -0.164 1.00 75.19 133 ASN A CA 1
ATOM 1013 C C . ASN A 1 133 ? 6.518 -16.976 -1.022 1.00 75.19 133 ASN A C 1
ATOM 1015 O O . ASN A 1 133 ? 6.341 -18.110 -1.467 1.00 75.19 133 ASN A O 1
ATOM 1019 N N . GLY A 1 134 ? 7.646 -16.299 -1.219 1.00 76.31 134 GLY A N 1
ATOM 1020 C CA . GLY A 1 134 ? 8.746 -16.724 -2.081 1.00 76.31 134 GLY A CA 1
ATOM 1021 C C . GLY A 1 134 ? 8.565 -16.439 -3.577 1.00 76.31 134 GLY A C 1
ATOM 1022 O O . GLY A 1 134 ? 9.392 -16.902 -4.358 1.00 76.31 134 GLY A O 1
ATOM 1023 N N . GLN A 1 135 ? 7.513 -15.729 -3.993 1.00 83.38 135 GLN A N 1
ATOM 1024 C CA . GLN A 1 135 ? 7.230 -15.359 -5.386 1.00 83.38 135 GLN A CA 1
ATOM 1025 C C . GLN A 1 135 ? 7.347 -13.841 -5.574 1.00 83.38 135 GLN A C 1
ATOM 1027 O O . GLN A 1 135 ? 6.351 -13.123 -5.675 1.00 83.38 135 GLN A O 1
ATOM 1032 N N . ARG A 1 136 ? 8.589 -13.355 -5.657 1.00 80.50 136 ARG A N 1
ATOM 1033 C CA . ARG A 1 136 ? 8.894 -11.929 -5.852 1.00 80.50 136 ARG A CA 1
ATOM 1034 C C . ARG A 1 136 ? 8.238 -11.352 -7.112 1.00 80.50 136 ARG A C 1
ATOM 1036 O O . ARG A 1 136 ? 7.747 -10.229 -7.066 1.00 80.50 136 ARG A O 1
ATOM 1043 N N . ASP A 1 137 ? 8.206 -12.111 -8.206 1.00 84.31 137 ASP A N 1
ATOM 1044 C CA . ASP A 1 137 ? 7.778 -11.633 -9.534 1.00 84.31 137 ASP A CA 1
ATOM 1045 C C . ASP A 1 137 ? 6.280 -11.294 -9.625 1.00 84.31 137 ASP A C 1
ATOM 1047 O O . ASP A 1 137 ? 5.816 -10.700 -10.598 1.00 84.31 137 ASP A O 1
ATOM 1051 N N . GLU A 1 138 ? 5.500 -11.664 -8.609 1.00 92.38 138 GLU A N 1
ATOM 1052 C CA . GLU A 1 138 ? 4.083 -11.322 -8.517 1.00 92.38 138 GLU A CA 1
ATOM 1053 C C . GLU A 1 138 ? 3.836 -9.969 -7.829 1.00 92.38 138 GLU A C 1
ATOM 1055 O O . GLU A 1 138 ? 2.715 -9.453 -7.887 1.00 92.38 138 GLU A O 1
ATOM 1060 N N . MET A 1 139 ? 4.858 -9.382 -7.194 1.00 94.62 139 MET A N 1
ATOM 1061 C CA . MET A 1 139 ? 4.870 -7.967 -6.832 1.00 94.62 139 MET A CA 1
ATOM 1062 C C . MET A 1 139 ? 5.210 -7.162 -8.081 1.00 94.62 139 MET A C 1
ATOM 1064 O O . MET A 1 139 ? 6.253 -7.371 -8.696 1.00 94.62 139 MET A O 1
ATOM 1068 N N . ILE A 1 140 ? 4.342 -6.227 -8.448 1.00 95.38 140 ILE A N 1
ATOM 1069 C CA . ILE A 1 140 ? 4.518 -5.444 -9.671 1.00 95.38 140 ILE A CA 1
ATOM 1070 C C . ILE A 1 140 ? 4.690 -3.963 -9.340 1.00 95.38 140 ILE A C 1
ATOM 1072 O O . ILE A 1 140 ? 4.161 -3.490 -8.330 1.00 95.38 140 ILE A O 1
ATOM 1076 N N . PRO A 1 141 ? 5.420 -3.207 -10.171 1.00 96.38 141 PRO A N 1
ATOM 1077 C CA . PRO A 1 141 ? 5.609 -1.792 -9.931 1.00 96.38 141 PRO A CA 1
ATOM 1078 C C . PRO A 1 141 ? 4.343 -0.985 -10.231 1.00 96.38 141 PRO A C 1
ATOM 1080 O O . PRO A 1 141 ? 3.572 -1.305 -11.139 1.00 96.38 141 PRO A O 1
ATOM 1083 N N . PHE A 1 142 ? 4.164 0.122 -9.509 1.00 96.88 142 PHE A N 1
ATOM 1084 C CA . PHE A 1 142 ? 3.178 1.136 -9.873 1.00 96.88 142 PHE A CA 1
ATOM 1085 C C . PHE A 1 142 ? 3.569 1.821 -11.179 1.00 96.88 142 PHE A C 1
ATOM 1087 O O . PHE A 1 142 ? 2.707 2.073 -12.007 1.00 96.88 142 PHE A O 1
ATOM 1094 N N . ARG A 1 143 ? 4.854 2.123 -11.389 1.00 96.50 143 ARG A N 1
ATOM 1095 C CA . ARG A 1 143 ? 5.324 2.857 -12.575 1.00 96.50 143 ARG A CA 1
ATOM 1096 C C . ARG A 1 143 ? 6.518 2.172 -13.208 1.00 96.50 143 ARG A C 1
ATOM 1098 O O . ARG A 1 143 ? 7.395 1.686 -12.494 1.00 96.50 143 ARG A O 1
ATOM 1105 N N . VAL A 1 144 ? 6.561 2.179 -14.536 1.00 95.75 144 VAL A N 1
ATOM 1106 C CA . VAL A 1 144 ? 7.686 1.675 -15.329 1.00 95.75 144 VAL A CA 1
ATOM 1107 C C . VAL A 1 144 ? 7.970 2.669 -16.436 1.00 95.75 144 VAL A C 1
ATOM 1109 O O . VAL A 1 144 ? 7.146 2.885 -17.321 1.00 95.75 144 VAL A O 1
ATOM 1112 N N . VAL A 1 145 ? 9.144 3.287 -16.391 1.00 95.44 145 VAL A N 1
ATOM 1113 C CA . VAL A 1 145 ? 9.477 4.407 -17.272 1.00 95.44 145 VAL A CA 1
ATOM 1114 C C . VAL A 1 145 ? 10.876 4.271 -17.857 1.00 95.44 145 VAL A C 1
ATOM 1116 O O . VAL A 1 145 ? 11.760 3.665 -17.263 1.00 95.44 145 VAL A O 1
ATOM 1119 N N . GLN A 1 146 ? 11.076 4.861 -19.035 1.00 94.44 146 GLN A N 1
ATOM 1120 C CA . GLN A 1 146 ? 12.369 4.894 -19.737 1.00 94.44 146 GLN A CA 1
ATOM 1121 C C . GLN A 1 146 ? 13.372 5.861 -19.096 1.00 94.44 146 GLN A C 1
ATOM 1123 O O . GLN A 1 146 ? 14.579 5.710 -19.233 1.00 94.44 146 GLN A O 1
ATOM 1128 N N . THR A 1 147 ? 12.873 6.887 -18.410 1.00 93.50 147 THR A N 1
ATOM 1129 C CA . THR A 1 147 ? 13.680 7.896 -17.719 1.00 93.50 147 THR A CA 1
ATOM 1130 C C . THR A 1 147 ? 13.165 8.054 -16.297 1.00 93.50 147 THR A C 1
ATOM 1132 O O . THR A 1 147 ? 11.940 8.052 -16.137 1.00 93.50 147 THR A O 1
ATOM 1135 N N . PRO A 1 148 ? 14.032 8.262 -15.287 1.00 92.94 148 PRO A N 1
ATOM 1136 C CA . PRO A 1 148 ? 13.588 8.454 -13.912 1.00 92.94 148 PRO A CA 1
ATOM 1137 C C . PRO A 1 148 ? 12.525 9.551 -13.809 1.00 92.94 148 PRO A C 1
ATOM 1139 O O . PRO A 1 148 ? 12.638 10.606 -14.442 1.00 92.94 148 PRO A O 1
ATOM 1142 N N . LEU A 1 149 ? 11.490 9.299 -13.009 1.00 92.75 149 LEU A N 1
ATOM 1143 C CA . LEU A 1 149 ? 10.456 10.286 -12.716 1.00 92.75 149 LEU A CA 1
ATOM 1144 C C . LEU A 1 149 ? 11.085 11.538 -12.086 1.00 92.75 149 LEU A C 1
ATOM 1146 O O . LEU A 1 149 ? 12.047 11.453 -11.321 1.00 92.75 149 LEU A O 1
ATOM 1150 N N . SER A 1 150 ? 10.507 12.705 -12.374 1.00 90.44 150 SER A N 1
ATOM 1151 C CA . SER A 1 150 ? 10.906 13.983 -11.772 1.00 90.44 150 SER A CA 1
ATOM 1152 C C . SER A 1 150 ? 9.694 14.818 -11.341 1.00 90.44 150 SER A C 1
ATOM 1154 O O . SER A 1 150 ? 8.557 14.529 -11.720 1.00 90.44 150 SER A O 1
ATOM 1156 N N . GLY A 1 151 ? 9.937 15.844 -10.519 1.00 89.38 151 GLY A N 1
ATOM 1157 C CA . GLY A 1 151 ? 8.900 16.747 -10.008 1.00 89.38 151 GLY A CA 1
ATOM 1158 C C . GLY A 1 151 ? 7.959 16.102 -8.986 1.00 89.38 151 GLY A C 1
ATOM 1159 O O . GLY A 1 151 ? 8.304 15.113 -8.338 1.00 89.38 151 GLY A O 1
ATOM 1160 N N . ASP A 1 152 ? 6.759 16.667 -8.857 1.00 87.19 152 ASP A N 1
ATOM 1161 C CA . ASP A 1 152 ? 5.772 16.260 -7.845 1.00 87.19 152 ASP A CA 1
ATOM 1162 C C . ASP A 1 152 ? 5.249 14.831 -8.048 1.00 87.19 152 ASP A C 1
ATOM 1164 O O . ASP A 1 152 ? 4.876 14.164 -7.084 1.00 87.19 152 ASP A O 1
ATOM 1168 N N . ASP A 1 153 ? 5.244 14.331 -9.289 1.00 84.50 153 ASP A N 1
ATOM 1169 C CA . ASP A 1 153 ? 4.855 12.946 -9.583 1.00 84.50 153 ASP A CA 1
ATOM 1170 C C . ASP A 1 153 ? 5.876 11.963 -8.995 1.00 84.50 153 ASP A C 1
ATOM 1172 O O . ASP A 1 153 ? 5.496 10.979 -8.369 1.00 84.50 153 ASP A O 1
ATOM 1176 N N . ALA A 1 154 ? 7.174 12.268 -9.100 1.00 88.69 154 ALA A N 1
ATOM 1177 C CA . ALA A 1 154 ? 8.240 11.428 -8.552 1.00 88.69 154 ALA A CA 1
ATOM 1178 C C . ALA A 1 154 ? 8.191 11.316 -7.027 1.00 88.69 154 ALA A C 1
ATOM 1180 O O . ALA A 1 154 ? 8.548 10.278 -6.479 1.00 88.69 154 ALA A O 1
ATOM 1181 N N . ALA A 1 155 ? 7.721 12.360 -6.337 1.00 90.25 155 ALA A N 1
ATOM 1182 C CA . ALA A 1 155 ? 7.619 12.364 -4.881 1.00 90.25 155 ALA A CA 1
ATOM 1183 C C . ALA A 1 155 ? 6.633 11.31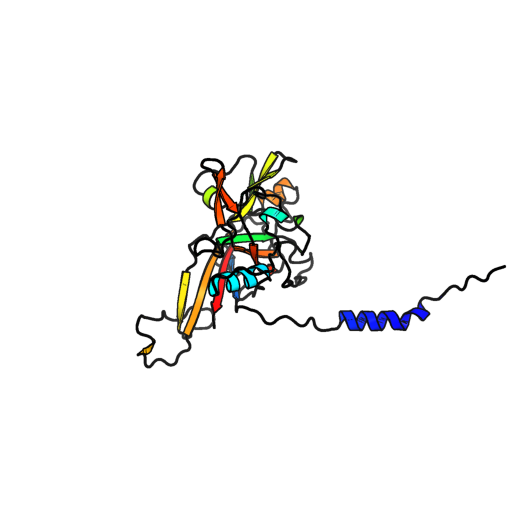4 -4.338 1.00 90.25 155 ALA A C 1
ATOM 1185 O O . ALA A 1 155 ? 6.685 11.008 -3.149 1.00 90.25 155 ALA A O 1
ATOM 1186 N N . LYS A 1 156 ? 5.755 10.769 -5.192 1.00 93.44 156 LYS A N 1
ATOM 1187 C CA . LYS A 1 156 ? 4.752 9.762 -4.824 1.00 93.44 156 LYS A CA 1
ATOM 1188 C C . LYS A 1 156 ? 5.265 8.330 -4.909 1.00 93.44 156 LYS A C 1
ATOM 1190 O O . LYS A 1 156 ? 4.649 7.456 -4.309 1.00 93.44 156 LYS A O 1
ATOM 1195 N N . TYR A 1 157 ? 6.325 8.075 -5.675 1.00 95.88 157 TYR A N 1
ATOM 1196 C CA . TYR A 1 157 ? 6.786 6.723 -5.988 1.00 95.88 157 TYR A CA 1
ATOM 1197 C C . TYR A 1 157 ? 8.169 6.460 -5.392 1.00 95.88 157 TYR A C 1
ATOM 1199 O O . TYR A 1 157 ? 9.065 7.302 -5.440 1.00 95.88 157 TYR A O 1
ATOM 1207 N N . HIS A 1 158 ? 8.342 5.269 -4.833 1.00 95.38 158 HIS A N 1
ATOM 1208 C CA . HIS A 1 158 ? 9.485 4.884 -4.009 1.00 95.38 158 HIS A CA 1
ATOM 1209 C C . HIS A 1 158 ? 9.934 3.459 -4.334 1.00 95.38 158 HIS A C 1
ATOM 1211 O O . HIS A 1 158 ? 9.247 2.746 -5.072 1.00 95.38 158 HIS A O 1
ATOM 1217 N N . MET A 1 159 ? 11.066 3.036 -3.758 1.00 94.81 159 MET A N 1
ATOM 1218 C CA . MET A 1 159 ? 11.675 1.728 -4.029 1.00 94.81 159 MET A CA 1
ATOM 1219 C C . MET A 1 159 ? 11.914 1.528 -5.522 1.00 94.81 159 MET A C 1
ATOM 1221 O O . MET A 1 159 ? 11.280 0.696 -6.176 1.00 94.81 159 MET A O 1
ATOM 1225 N N . MET A 1 160 ? 12.792 2.367 -6.060 1.00 94.31 160 MET A N 1
ATOM 1226 C CA . MET A 1 160 ? 13.088 2.403 -7.484 1.00 94.31 160 MET A CA 1
ATOM 1227 C C . MET A 1 160 ? 14.212 1.423 -7.839 1.00 94.31 160 MET A C 1
ATOM 1229 O O . MET A 1 160 ? 15.308 1.498 -7.286 1.00 94.31 160 MET A O 1
ATOM 1233 N N . GLU A 1 161 ? 13.924 0.518 -8.770 1.00 93.50 161 GLU A N 1
ATOM 1234 C CA . GLU A 1 161 ? 14.862 -0.436 -9.360 1.00 93.50 161 GLU A CA 1
ATOM 1235 C C . GLU A 1 161 ? 15.283 0.041 -10.752 1.00 93.50 161 GLU A C 1
ATOM 1237 O O . GLU A 1 161 ? 14.438 0.319 -11.608 1.00 93.50 161 GLU A O 1
ATOM 1242 N N . GLU A 1 162 ? 16.592 0.080 -10.997 1.00 93.19 162 GLU A N 1
ATOM 1243 C CA . GLU A 1 162 ? 17.154 0.244 -12.337 1.00 93.19 162 GLU A CA 1
ATOM 1244 C C . GLU A 1 162 ? 17.281 -1.142 -12.981 1.00 93.19 162 GLU A C 1
ATOM 1246 O O . GLU A 1 162 ? 18.184 -1.920 -12.670 1.00 93.19 162 GLU A O 1
ATOM 1251 N N . ARG A 1 163 ? 16.347 -1.488 -13.866 1.00 89.94 163 ARG A N 1
ATOM 1252 C CA . ARG A 1 163 ? 16.283 -2.813 -14.486 1.00 89.94 163 ARG A CA 1
ATOM 1253 C C . ARG A 1 163 ? 17.327 -2.918 -15.588 1.00 89.94 163 ARG A C 1
ATOM 1255 O O . ARG A 1 163 ? 17.121 -2.498 -16.723 1.00 89.94 163 ARG A O 1
ATOM 1262 N N . HIS A 1 164 ? 18.461 -3.536 -15.274 1.00 85.12 164 HIS A N 1
ATOM 1263 C CA . HIS A 1 164 ? 19.564 -3.700 -16.227 1.00 85.12 164 HIS A CA 1
ATOM 1264 C C . HIS A 1 164 ? 19.202 -4.514 -17.481 1.00 85.12 164 HIS A C 1
ATOM 1266 O O . HIS A 1 164 ? 19.869 -4.381 -18.503 1.00 85.12 164 HIS A O 1
ATOM 1272 N N . SER A 1 165 ? 18.161 -5.349 -17.418 1.00 86.06 165 SER A N 1
ATOM 1273 C CA . SER A 1 165 ? 17.715 -6.186 -18.537 1.00 86.06 165 SER A CA 1
ATOM 1274 C C . SER A 1 165 ? 17.159 -5.389 -19.717 1.00 86.06 165 SER A C 1
ATOM 1276 O O . SER A 1 165 ? 17.347 -5.791 -20.862 1.00 86.06 165 SER A O 1
ATOM 1278 N N . ASP A 1 166 ? 16.451 -4.294 -19.444 1.00 89.00 166 ASP A N 1
ATOM 1279 C CA . ASP A 1 166 ? 15.728 -3.498 -20.444 1.00 89.00 166 ASP A CA 1
ATOM 1280 C C . ASP A 1 166 ? 15.983 -1.987 -20.328 1.00 89.00 166 ASP A C 1
ATOM 1282 O O . ASP A 1 166 ? 15.481 -1.216 -21.143 1.00 89.00 166 ASP A O 1
ATOM 1286 N N . GLY A 1 167 ? 16.806 -1.559 -19.366 1.00 91.94 167 GLY A N 1
ATOM 1287 C CA . GLY A 1 167 ? 17.162 -0.157 -19.150 1.00 91.94 167 GLY A CA 1
ATOM 1288 C C . GLY A 1 167 ? 16.033 0.681 -18.550 1.00 91.94 167 GLY A C 1
ATOM 1289 O O . GLY A 1 167 ? 16.095 1.906 -18.613 1.00 91.94 167 GLY A O 1
ATOM 1290 N N . LEU A 1 168 ? 14.999 0.040 -17.998 1.00 95.94 168 LEU A N 1
ATOM 1291 C CA . LEU A 1 168 ? 13.831 0.716 -17.441 1.00 95.94 168 LEU A CA 1
ATOM 1292 C C . LEU A 1 168 ? 13.989 1.012 -15.952 1.00 95.94 168 LEU A C 1
ATOM 1294 O O . LEU A 1 168 ? 14.700 0.324 -15.224 1.00 95.94 168 LEU A O 1
ATOM 1298 N N . PHE A 1 169 ? 13.240 2.002 -15.482 1.00 95.88 169 PHE A N 1
ATOM 1299 C CA . PHE A 1 169 ? 13.130 2.353 -14.072 1.00 95.88 169 PHE A CA 1
ATOM 1300 C C . PHE A 1 169 ? 11.762 1.909 -13.557 1.00 95.88 169 PHE A C 1
ATOM 1302 O O . PHE A 1 169 ? 10.732 2.380 -14.048 1.00 95.88 169 PHE A O 1
ATOM 1309 N N . ALA A 1 170 ? 11.750 0.997 -12.586 1.00 96.44 170 ALA A N 1
ATOM 1310 C CA . ALA A 1 170 ? 10.537 0.440 -11.994 1.00 96.44 170 ALA A CA 1
ATOM 1311 C C . ALA A 1 170 ? 10.362 0.930 -10.554 1.00 96.44 170 ALA A C 1
ATOM 1313 O O . ALA A 1 170 ? 11.282 0.823 -9.751 1.00 96.44 170 ALA A O 1
ATOM 1314 N N . TYR A 1 171 ? 9.183 1.453 -10.219 1.00 97.06 171 TYR A N 1
ATOM 1315 C CA . TYR A 1 171 ? 8.872 1.971 -8.885 1.00 97.06 171 TYR A CA 1
ATOM 1316 C C . TYR A 1 171 ? 7.826 1.097 -8.208 1.00 97.06 171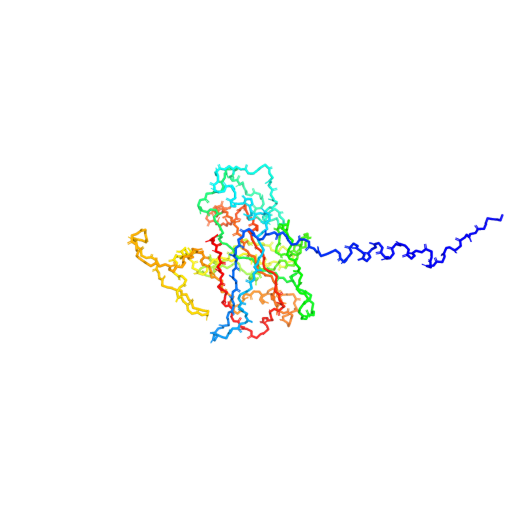 TYR A C 1
ATOM 1318 O O . TYR A 1 171 ? 6.680 1.038 -8.661 1.00 97.06 171 TYR A O 1
ATOM 1326 N N . TYR A 1 172 ? 8.205 0.429 -7.123 1.00 97.00 172 TYR A N 1
ATOM 1327 C CA . TYR A 1 172 ? 7.372 -0.618 -6.533 1.00 97.00 172 TYR A CA 1
ATOM 1328 C C . TYR A 1 172 ? 6.458 -0.170 -5.408 1.00 97.00 172 TYR A C 1
ATOM 1330 O O . TYR A 1 172 ? 5.460 -0.840 -5.145 1.00 97.00 172 TYR A O 1
ATOM 1338 N N . LEU A 1 173 ? 6.768 0.952 -4.761 1.00 96.94 173 LEU A N 1
ATOM 1339 C CA . LEU A 1 173 ? 5.957 1.466 -3.668 1.00 96.94 173 LEU A CA 1
ATOM 1340 C C . LEU A 1 173 ? 5.419 2.853 -3.979 1.00 96.94 173 LEU A C 1
ATOM 1342 O O . LEU A 1 173 ? 6.052 3.638 -4.686 1.00 96.94 173 LEU A O 1
ATOM 1346 N N . LYS A 1 174 ? 4.251 3.158 -3.419 1.00 96.31 174 LYS A N 1
ATOM 1347 C CA . LYS A 1 174 ? 3.594 4.457 -3.559 1.00 96.31 174 LYS A CA 1
ATOM 1348 C C . LYS A 1 174 ? 3.243 5.029 -2.192 1.00 96.31 174 LYS A C 1
ATOM 1350 O O . LYS A 1 174 ? 2.738 4.305 -1.340 1.00 96.31 174 LYS A O 1
ATOM 1355 N N . GLY A 1 175 ? 3.518 6.309 -1.971 1.00 93.56 175 GLY A N 1
ATOM 1356 C CA . GLY A 1 175 ? 3.102 7.019 -0.762 1.00 93.56 175 GLY A CA 1
ATOM 1357 C C . GLY A 1 175 ? 1.584 7.210 -0.691 1.00 93.56 175 GLY A C 1
ATOM 1358 O O . GLY A 1 175 ? 0.856 6.956 -1.651 1.00 93.56 175 GLY A O 1
ATOM 1359 N N . PHE A 1 176 ? 1.094 7.675 0.456 1.00 90.50 176 PHE A N 1
ATOM 1360 C CA . PHE A 1 176 ? -0.313 8.045 0.595 1.00 90.50 176 PHE A CA 1
ATOM 1361 C C . PHE A 1 176 ? -0.648 9.317 -0.180 1.00 90.50 176 PHE A C 1
ATOM 1363 O O . PHE A 1 176 ? 0.158 10.245 -0.248 1.00 90.50 176 PHE A O 1
ATOM 1370 N N . GLU A 1 177 ? -1.886 9.407 -0.665 1.00 88.75 177 GLU A N 1
ATOM 1371 C CA . GLU A 1 177 ? -2.394 10.657 -1.246 1.00 88.75 177 GLU A CA 1
ATOM 1372 C C . GLU A 1 177 ? -2.542 11.757 -0.183 1.00 88.75 177 GLU A C 1
ATOM 1374 O O . GLU A 1 177 ? -2.421 12.945 -0.478 1.00 88.75 177 GLU A O 1
ATOM 1379 N N . GLN A 1 178 ? -2.786 11.361 1.070 1.00 85.75 178 GLN A N 1
ATOM 1380 C CA . GLN A 1 178 ? -2.911 12.247 2.224 1.00 85.75 178 GLN A CA 1
ATOM 1381 C C . GLN A 1 178 ? -2.232 11.617 3.439 1.00 85.75 178 GLN A C 1
ATOM 1383 O O . GLN A 1 178 ? -2.189 10.395 3.574 1.00 85.75 178 GLN A O 1
ATOM 1388 N N . LYS A 1 179 ? -1.713 12.444 4.354 1.00 86.19 179 LYS A N 1
ATOM 1389 C CA . LYS A 1 179 ? -1.142 11.935 5.609 1.00 86.19 179 LYS A CA 1
ATOM 1390 C C . LYS A 1 179 ? -2.212 11.137 6.371 1.00 86.19 179 LYS A C 1
ATOM 1392 O O . LYS A 1 179 ? -3.322 11.659 6.490 1.00 86.19 179 LYS A O 1
ATOM 1397 N N . PRO A 1 180 ? -1.894 9.952 6.924 1.00 87.75 180 PRO A N 1
ATOM 1398 C CA . PRO A 1 180 ? -2.849 9.171 7.706 1.00 87.75 180 PRO A CA 1
ATOM 1399 C C . PRO A 1 180 ? -3.480 10.013 8.815 1.00 87.75 180 PRO A C 1
ATOM 1401 O O . PRO A 1 180 ? -2.769 10.748 9.503 1.00 87.75 180 PRO A O 1
ATOM 1404 N N . GLN A 1 181 ? -4.798 9.914 8.975 1.00 87.94 181 GLN A N 1
ATOM 1405 C CA . GLN A 1 181 ? -5.545 10.660 9.989 1.00 87.94 181 GLN A CA 1
ATOM 1406 C C . GLN A 1 181 ? -6.139 9.692 11.003 1.00 87.94 181 GLN A C 1
ATOM 1408 O O . GLN A 1 181 ? -6.806 8.732 10.620 1.00 87.94 181 GLN A O 1
ATOM 1413 N N . ILE A 1 182 ? -5.906 9.952 12.289 1.00 90.44 182 ILE A N 1
ATOM 1414 C CA . ILE A 1 182 ? -6.620 9.260 13.363 1.00 90.44 182 ILE A CA 1
ATOM 1415 C C . ILE A 1 182 ? -7.962 9.966 13.532 1.00 90.44 182 ILE A C 1
ATOM 1417 O O . ILE A 1 182 ? -7.996 11.160 13.823 1.00 90.44 182 ILE A O 1
ATOM 1421 N N . LYS A 1 183 ? -9.048 9.220 13.355 1.00 91.50 183 LYS A N 1
ATOM 1422 C CA . LYS A 1 183 ? -10.419 9.662 13.590 1.00 91.50 183 LYS A CA 1
ATOM 1423 C C . LYS A 1 183 ? -10.962 8.956 14.826 1.00 91.50 183 LYS A C 1
ATOM 1425 O O . LYS A 1 183 ? -10.728 7.761 15.022 1.00 91.50 183 LYS A O 1
ATOM 1430 N N . VAL A 1 184 ? -11.677 9.707 15.657 1.00 91.12 184 VAL A N 1
ATOM 1431 C CA . VAL A 1 184 ? -12.393 9.189 16.825 1.00 91.12 184 VAL A CA 1
ATOM 1432 C C . VAL A 1 184 ? -13.833 9.654 16.700 1.00 91.12 184 VAL A C 1
ATOM 1434 O O . VAL A 1 184 ? -14.106 10.849 16.816 1.00 91.12 184 VAL A O 1
ATOM 1437 N N . LEU A 1 185 ? -14.727 8.715 16.406 1.00 91.00 185 LEU A N 1
ATOM 1438 C CA . LEU A 1 185 ? -16.121 8.989 16.070 1.00 91.00 185 LEU A CA 1
ATOM 1439 C C . LEU A 1 185 ? -17.059 8.235 17.015 1.00 91.00 185 LEU A C 1
ATOM 1441 O O . LEU A 1 185 ? -16.728 7.170 17.546 1.00 91.00 185 LEU A O 1
ATOM 1445 N N . TRP A 1 186 ? -18.245 8.793 17.215 1.00 89.44 186 TRP A N 1
ATOM 1446 C CA . TRP A 1 186 ? -19.370 8.079 17.798 1.00 89.44 186 TRP A CA 1
ATOM 1447 C C . TRP A 1 186 ? -19.914 7.059 16.794 1.00 89.44 186 TRP A C 1
ATOM 1449 O O . TRP A 1 186 ? -19.920 7.298 15.594 1.00 89.44 186 TRP A O 1
ATOM 1459 N N . LYS A 1 187 ? -20.408 5.918 17.276 1.00 88.50 187 LYS A N 1
ATOM 1460 C CA . LYS A 1 187 ? -21.125 4.923 16.465 1.00 88.50 187 LYS A CA 1
ATOM 1461 C C . LYS A 1 187 ? -22.607 5.276 16.358 1.00 88.50 187 LYS A C 1
ATOM 1463 O O . LYS A 1 187 ? -23.465 4.492 16.757 1.00 88.50 187 LYS A O 1
ATOM 1468 N N . ASP A 1 188 ? -22.882 6.489 15.900 1.00 87.94 188 ASP A N 1
ATOM 1469 C CA . ASP A 1 188 ? -24.222 7.039 15.678 1.00 87.94 188 ASP A CA 1
ATOM 1470 C C . ASP A 1 188 ? -24.539 7.262 14.188 1.00 87.94 188 ASP A C 1
ATOM 1472 O O . ASP A 1 188 ? -25.640 7.705 13.871 1.00 87.94 188 ASP A O 1
ATOM 1476 N N . GLY A 1 189 ? -23.596 6.944 13.294 1.00 82.12 189 GLY A N 1
ATOM 1477 C CA . GLY A 1 189 ? -23.806 6.938 11.847 1.00 82.12 189 GLY A CA 1
ATOM 1478 C C . GLY A 1 189 ? -24.739 5.812 11.386 1.00 82.12 189 GLY A C 1
ATOM 1479 O O . GLY A 1 189 ? -24.865 4.771 12.041 1.00 82.12 189 GLY A O 1
ATOM 1480 N N . GLU A 1 190 ? -25.399 6.029 10.248 1.00 81.94 190 GLU A N 1
ATOM 1481 C CA . GLU A 1 190 ? -26.181 5.000 9.559 1.00 81.94 190 GLU A CA 1
ATOM 1482 C C . GLU A 1 190 ? -25.267 3.991 8.832 1.00 81.94 190 GLU A C 1
ATOM 1484 O O . GLU A 1 190 ? -24.044 4.131 8.790 1.00 81.94 190 GLU A O 1
ATOM 1489 N N . GLU A 1 191 ? -25.843 2.919 8.278 1.00 74.44 191 GLU A N 1
ATOM 1490 C CA . GLU A 1 191 ? -25.071 1.890 7.572 1.00 74.44 191 GLU A CA 1
ATOM 1491 C C . GLU A 1 191 ? -24.316 2.491 6.373 1.00 74.44 191 GLU A C 1
ATOM 1493 O O . GLU A 1 191 ? -24.921 2.921 5.394 1.00 74.44 191 GLU A O 1
ATOM 1498 N N . GLY A 1 192 ? -22.982 2.488 6.449 1.00 69.25 192 GLY A N 1
ATOM 1499 C CA . GLY A 1 192 ? -22.108 3.039 5.410 1.00 69.25 192 GLY A CA 1
ATOM 1500 C C . GLY A 1 192 ? -21.738 4.514 5.594 1.00 69.25 192 GLY A C 1
ATOM 1501 O O . GLY A 1 192 ? -21.031 5.054 4.745 1.00 69.25 192 GLY A O 1
ATOM 1502 N N . GLU A 1 193 ? -22.159 5.150 6.690 1.00 81.38 193 GLU A N 1
ATOM 1503 C CA . GLU A 1 193 ? -21.820 6.537 7.009 1.00 81.38 193 GLU A CA 1
ATOM 1504 C C . GLU A 1 193 ? -20.941 6.646 8.263 1.00 81.38 193 GLU A C 1
ATOM 1506 O O . GLU A 1 193 ? -21.079 5.891 9.228 1.00 81.38 193 GLU A O 1
ATOM 1511 N N . ASP A 1 194 ? -20.020 7.612 8.246 1.00 85.62 194 ASP A N 1
ATOM 1512 C CA . ASP A 1 194 ? -19.224 7.974 9.417 1.00 85.62 194 ASP A CA 1
ATOM 1513 C C . ASP A 1 194 ? -20.127 8.657 10.453 1.00 85.62 194 ASP A C 1
ATOM 1515 O O . ASP A 1 194 ? -20.932 9.526 10.115 1.00 85.62 194 ASP A O 1
ATOM 1519 N N . GLY A 1 195 ? -19.976 8.289 11.725 1.00 85.62 195 GLY A N 1
ATOM 1520 C CA . GLY A 1 195 ? -20.676 8.971 12.807 1.00 85.62 195 GLY A CA 1
ATOM 1521 C C . GLY A 1 195 ? -20.075 10.330 13.167 1.00 85.62 195 GLY A C 1
ATOM 1522 O O . GLY A 1 195 ? -19.115 10.817 12.564 1.00 85.62 195 GLY A O 1
ATOM 1523 N N . SER A 1 196 ? -20.643 10.954 14.191 1.00 89.38 196 SER A N 1
ATOM 1524 C CA . SER A 1 196 ? -20.251 12.285 14.654 1.00 89.38 196 SER A CA 1
ATOM 1525 C C . SER A 1 196 ? -18.858 12.278 15.293 1.00 89.38 196 SER A C 1
ATOM 1527 O O . SER A 1 196 ? -18.510 11.350 16.026 1.00 89.38 196 SER A O 1
ATOM 1529 N N . GLU A 1 197 ? -18.078 13.346 15.108 1.00 89.62 197 GLU A N 1
ATOM 1530 C CA . GLU A 1 197 ? -16.778 13.494 15.774 1.00 89.62 197 GLU A CA 1
ATOM 1531 C C . GLU A 1 197 ? -16.906 13.530 17.308 1.00 89.62 197 GLU A C 1
ATOM 1533 O O . GLU A 1 197 ? -17.853 14.084 17.878 1.00 89.62 197 GLU A O 1
ATOM 1538 N N . VAL A 1 198 ? -15.935 12.922 17.996 1.00 86.75 198 VAL A N 1
ATOM 1539 C CA . VAL A 1 198 ? -15.832 12.988 19.457 1.00 86.75 198 VAL A CA 1
ATOM 1540 C C . VAL A 1 198 ? -15.098 14.267 19.868 1.00 86.75 198 VAL A C 1
ATOM 1542 O O . VAL A 1 198 ? -13.904 14.421 19.621 1.00 86.75 198 VAL A O 1
ATOM 1545 N N . GLU A 1 199 ? -15.808 15.173 20.544 1.00 83.81 199 GLU A N 1
ATOM 1546 C CA . GLU A 1 199 ? -15.254 16.435 21.050 1.00 83.81 199 GLU A CA 1
ATOM 1547 C C . GLU A 1 199 ? -14.412 16.271 22.333 1.00 83.81 199 GLU A C 1
ATOM 1549 O O . GLU A 1 199 ? -14.466 15.258 23.042 1.00 83.81 199 GLU A O 1
ATOM 1554 N N . SER A 1 200 ? -13.643 17.315 22.661 1.00 70.12 200 SER A N 1
ATOM 1555 C CA . SER A 1 200 ? -12.687 17.373 23.772 1.00 70.12 200 SER A CA 1
ATOM 1556 C C . SER A 1 200 ? -13.349 17.498 25.152 1.00 70.12 200 SER A C 1
ATOM 1558 O O . SER A 1 200 ? -13.084 18.456 25.854 1.00 70.12 200 SER A O 1
ATOM 1560 N N . ASP A 1 201 ? -14.238 16.579 25.531 1.00 76.81 201 ASP A N 1
ATOM 1561 C CA . ASP A 1 201 ? -14.738 16.394 26.911 1.00 76.81 201 ASP A CA 1
ATOM 1562 C C . ASP A 1 201 ? -15.591 15.118 27.041 1.00 76.81 201 ASP A C 1
ATOM 1564 O O . ASP A 1 201 ? -16.497 15.004 27.870 1.00 76.81 201 ASP A O 1
ATOM 1568 N N . VAL A 1 202 ? -15.293 14.111 26.216 1.00 81.06 202 VAL A N 1
ATOM 1569 C CA . VAL A 1 202 ? -16.076 12.872 26.121 1.00 81.06 202 VAL A CA 1
ATOM 1570 C C . VAL A 1 202 ? -16.276 12.154 27.457 1.00 81.06 202 VAL A C 1
ATOM 1572 O O . VAL A 1 202 ? -17.285 11.494 27.661 1.00 81.06 202 VAL A O 1
ATOM 1575 N N . HIS A 1 203 ? -15.366 12.317 28.414 1.00 81.25 203 HIS A N 1
ATOM 1576 C CA . HIS A 1 203 ? -15.488 11.707 29.739 1.00 81.25 203 HIS A CA 1
ATOM 1577 C C . HIS A 1 203 ? -16.608 12.313 30.604 1.00 81.25 203 HIS A C 1
ATOM 1579 O O . HIS A 1 203 ? -17.027 11.684 31.572 1.00 81.25 203 HIS A O 1
ATOM 1585 N N . ASN A 1 204 ? -17.100 13.504 30.250 1.00 80.88 204 ASN A N 1
ATOM 1586 C CA . ASN A 1 204 ? -18.152 14.235 30.962 1.00 80.88 204 ASN A CA 1
ATOM 1587 C C . ASN A 1 204 ? -19.498 14.226 30.215 1.00 80.88 204 ASN A C 1
ATOM 1589 O O . ASN A 1 204 ? -20.452 14.877 30.645 1.00 80.88 204 ASN A O 1
ATOM 1593 N N . THR A 1 205 ? -19.588 13.509 29.093 1.00 82.06 205 THR A N 1
ATOM 1594 C CA . THR A 1 205 ? -20.819 13.424 28.303 1.00 82.06 205 THR A CA 1
ATOM 1595 C C . THR A 1 205 ? -21.837 12.465 28.921 1.00 82.06 205 THR A C 1
ATOM 1597 O O . THR A 1 205 ? -21.490 11.476 29.563 1.00 82.06 205 THR A O 1
ATOM 1600 N N . SER A 1 206 ? -23.123 12.737 28.695 1.00 83.75 206 SER A N 1
ATOM 1601 C CA . SER A 1 206 ? -24.218 11.815 29.020 1.00 83.75 206 SER A CA 1
ATOM 1602 C C . SER A 1 206 ? -24.536 10.838 27.882 1.00 83.75 206 SER A C 1
ATOM 1604 O O . SER A 1 206 ? -25.395 9.965 28.058 1.00 83.75 206 SER A O 1
ATOM 1606 N N . ARG A 1 207 ? -23.866 10.974 26.725 1.00 85.88 207 ARG A N 1
ATOM 1607 C CA . ARG A 1 207 ? -24.026 10.060 25.585 1.00 85.88 207 ARG A CA 1
ATOM 1608 C C . ARG A 1 207 ? -23.632 8.637 25.978 1.00 85.88 207 ARG A C 1
ATOM 1610 O O . ARG A 1 207 ? -22.705 8.418 26.754 1.00 85.88 207 ARG A O 1
ATOM 1617 N N . ARG A 1 208 ? -24.369 7.668 25.431 1.00 83.75 208 ARG A N 1
ATOM 1618 C CA . ARG A 1 208 ? -24.154 6.226 25.647 1.00 83.75 208 ARG A CA 1
ATOM 1619 C C . ARG A 1 208 ? -23.776 5.477 24.373 1.00 83.75 208 ARG A C 1
ATOM 1621 O O . ARG A 1 208 ? -23.584 4.264 24.436 1.00 83.75 208 ARG A O 1
ATOM 1628 N N . ASP A 1 209 ? -23.713 6.183 23.248 1.00 88.19 209 ASP A N 1
ATOM 1629 C CA . ASP A 1 209 ? -23.274 5.619 21.979 1.00 88.19 209 ASP A CA 1
ATOM 1630 C C . ASP A 1 209 ? -21.855 5.068 22.144 1.00 88.19 209 ASP A C 1
ATOM 1632 O O . ASP A 1 209 ? -21.055 5.576 22.932 1.00 88.19 209 ASP A O 1
ATOM 1636 N N . LEU A 1 210 ? -21.540 3.988 21.436 1.00 88.56 210 LEU A N 1
ATOM 1637 C CA . LEU A 1 210 ? -20.182 3.456 21.458 1.00 88.56 210 LEU A CA 1
ATOM 1638 C C . LEU A 1 210 ? -19.247 4.414 20.716 1.00 88.56 210 LEU A C 1
ATOM 1640 O O . LEU A 1 210 ? -19.676 5.134 19.821 1.00 88.56 210 LEU A O 1
ATOM 1644 N N . ILE A 1 211 ? -17.965 4.392 21.062 1.00 88.12 211 ILE A N 1
ATOM 1645 C CA . ILE A 1 211 ? -16.927 5.137 20.346 1.00 88.12 211 ILE A CA 1
ATOM 1646 C C . ILE A 1 211 ? -16.132 4.152 19.499 1.00 88.12 211 ILE A C 1
ATOM 1648 O O . ILE A 1 211 ? -15.899 3.010 19.907 1.00 88.12 211 ILE A O 1
ATOM 1652 N N . GLU A 1 212 ? -15.697 4.591 18.328 1.00 89.12 212 GLU A N 1
ATOM 1653 C CA . GLU A 1 212 ? -14.631 3.937 17.586 1.00 89.12 212 GLU A CA 1
ATOM 1654 C C . GLU A 1 212 ? -13.477 4.880 17.299 1.00 89.12 212 GLU A C 1
ATOM 1656 O O . GLU A 1 212 ? -13.660 6.062 17.017 1.00 89.12 212 GLU A O 1
ATOM 1661 N N . ALA A 1 213 ? -12.272 4.322 17.362 1.00 90.62 213 ALA A N 1
ATOM 1662 C CA . ALA A 1 213 ? -11.053 4.981 16.941 1.00 90.62 213 ALA A CA 1
ATOM 1663 C C . ALA A 1 213 ? -10.443 4.192 15.783 1.00 90.62 213 ALA A C 1
ATOM 1665 O O . ALA A 1 213 ? -10.316 2.963 15.842 1.00 90.62 213 ALA A O 1
ATOM 1666 N N . PHE A 1 214 ? -10.070 4.899 14.722 1.00 91.44 214 PHE A N 1
ATOM 1667 C CA . PHE A 1 214 ? -9.426 4.297 13.566 1.00 91.44 214 PHE A CA 1
ATOM 1668 C C . PHE A 1 214 ? -8.466 5.256 12.886 1.00 91.44 214 PHE A C 1
ATOM 1670 O O . PHE A 1 214 ? -8.587 6.473 12.994 1.00 91.44 214 PHE A O 1
ATOM 1677 N N . VAL A 1 215 ? -7.501 4.695 12.164 1.00 91.19 215 VAL A N 1
ATOM 1678 C CA . VAL A 1 215 ? -6.677 5.450 11.220 1.00 91.19 215 VAL A CA 1
ATOM 1679 C C . VAL A 1 215 ? -7.208 5.240 9.810 1.00 91.19 215 VAL A C 1
ATOM 1681 O O . VAL A 1 215 ? -7.415 4.102 9.391 1.00 91.19 215 VAL A O 1
ATOM 1684 N N . GLU A 1 216 ? -7.421 6.335 9.085 1.00 91.81 216 GLU A N 1
ATOM 1685 C CA . GLU A 1 216 ? -7.839 6.334 7.685 1.00 91.81 216 GLU A CA 1
ATOM 1686 C C . GLU A 1 216 ? -6.664 6.695 6.770 1.00 91.81 216 GLU A C 1
ATOM 1688 O O . GLU A 1 216 ? -5.896 7.625 7.040 1.00 91.81 216 GLU A O 1
ATOM 1693 N N . MET A 1 217 ? -6.525 5.938 5.684 1.00 91.88 217 MET A N 1
ATOM 1694 C CA . MET A 1 217 ? -5.486 6.085 4.668 1.00 91.88 217 MET A CA 1
ATOM 1695 C C . MET A 1 217 ? -6.103 5.972 3.276 1.00 91.88 217 MET A C 1
ATOM 1697 O O . MET A 1 217 ? -7.053 5.217 3.069 1.00 91.88 217 MET A O 1
ATOM 1701 N N . HIS A 1 218 ? -5.513 6.681 2.313 1.00 93.12 218 HIS A N 1
ATOM 1702 C CA . HIS A 1 218 ? -6.006 6.733 0.938 1.00 93.12 218 HIS A CA 1
ATOM 1703 C C . HIS A 1 218 ? -4.910 6.362 -0.063 1.00 93.12 218 HIS A C 1
ATOM 1705 O O . HIS A 1 218 ? -3.774 6.846 0.030 1.00 93.12 218 HIS A O 1
ATOM 1711 N N . LEU A 1 219 ? -5.270 5.520 -1.031 1.00 93.69 219 LEU A N 1
ATOM 1712 C CA . LEU A 1 219 ? -4.471 5.200 -2.216 1.00 93.69 219 LEU A CA 1
ATOM 1713 C C . LEU A 1 219 ? -5.271 5.585 -3.454 1.00 93.69 219 LEU A C 1
ATOM 1715 O O . LEU A 1 219 ? -6.418 5.175 -3.595 1.00 93.69 219 LEU A O 1
ATOM 1719 N N . LYS A 1 220 ? -4.643 6.294 -4.390 1.00 94.19 220 LYS A N 1
ATOM 1720 C CA . LYS A 1 220 ? -5.210 6.515 -5.717 1.00 94.19 220 LYS A CA 1
ATOM 1721 C C . LYS A 1 220 ? -4.374 5.797 -6.765 1.00 94.19 220 LYS A C 1
ATOM 1723 O O . LYS A 1 220 ? -3.183 6.064 -6.897 1.00 94.19 220 LYS A O 1
ATOM 1728 N N . LEU A 1 221 ? -4.991 4.923 -7.548 1.00 94.12 221 LEU A N 1
ATOM 1729 C CA . LEU A 1 221 ? -4.426 4.420 -8.796 1.00 94.12 221 LEU A CA 1
ATOM 1730 C C . LEU A 1 221 ? -4.868 5.328 -9.932 1.00 94.12 221 LEU A C 1
ATOM 1732 O O . LEU A 1 221 ? -6.056 5.532 -10.152 1.00 94.12 221 LEU A O 1
ATOM 1736 N N . THR A 1 222 ? -3.902 5.883 -10.642 1.00 92.25 222 THR A N 1
ATOM 1737 C CA . THR A 1 222 ? -4.100 6.698 -11.837 1.00 92.25 222 THR A CA 1
ATOM 1738 C C . THR A 1 222 ? -4.058 5.829 -13.090 1.00 92.25 222 THR A C 1
ATOM 1740 O O . THR A 1 222 ? -3.616 4.683 -13.067 1.00 92.25 222 THR A O 1
ATOM 1743 N N . LYS A 1 223 ? -4.408 6.412 -14.238 1.00 90.12 223 LYS A N 1
ATOM 1744 C CA . LYS A 1 223 ? -4.391 5.725 -15.544 1.00 90.12 223 LYS A CA 1
ATOM 1745 C C . LYS A 1 223 ? -3.012 5.213 -15.976 1.00 90.12 223 LYS A C 1
ATOM 1747 O O . LYS A 1 223 ? -2.932 4.407 -16.900 1.00 90.12 223 LYS A O 1
ATOM 1752 N N . LYS A 1 224 ? -1.936 5.716 -15.364 1.00 89.56 224 LYS A N 1
ATOM 1753 C CA . LYS A 1 224 ? -0.560 5.275 -15.630 1.00 89.56 224 LYS A CA 1
ATOM 1754 C C . LYS A 1 224 ? -0.126 4.148 -14.702 1.00 89.56 224 LYS A C 1
ATOM 1756 O O . LYS A 1 224 ? 0.732 3.356 -15.081 1.00 89.56 224 LYS A O 1
ATOM 1761 N N . ASP A 1 225 ? -0.722 4.081 -13.515 1.00 93.19 225 ASP A N 1
ATOM 1762 C CA . ASP A 1 225 ? -0.325 3.117 -12.504 1.00 93.19 225 ASP A CA 1
ATOM 1763 C C . ASP A 1 225 ? -0.587 1.690 -12.989 1.00 93.19 225 ASP A C 1
ATOM 1765 O O . ASP A 1 225 ? -1.637 1.393 -13.564 1.00 93.19 225 ASP A O 1
ATOM 1769 N N . VAL A 1 226 ? 0.389 0.809 -12.764 1.00 93.62 226 VAL A N 1
ATOM 1770 C CA . VAL A 1 226 ? 0.415 -0.625 -13.077 1.00 93.62 226 VAL A CA 1
ATOM 1771 C C . VAL A 1 226 ? 0.395 -0.957 -14.575 1.00 93.62 226 VAL A C 1
ATOM 1773 O O . VAL A 1 226 ? 1.048 -1.901 -15.011 1.00 93.62 226 VAL A O 1
ATOM 1776 N N . ARG A 1 227 ? -0.310 -0.192 -15.409 1.00 92.44 227 ARG A N 1
ATOM 1777 C CA . ARG A 1 227 ? -0.478 -0.484 -16.841 1.00 92.44 227 ARG A CA 1
ATOM 1778 C C . ARG A 1 227 ? 0.832 -0.458 -17.621 1.00 92.44 227 ARG A C 1
ATOM 1780 O O . ARG A 1 227 ? 1.008 -1.308 -18.488 1.00 92.44 227 ARG A O 1
ATOM 1787 N N . GLU A 1 228 ? 1.741 0.462 -17.296 1.00 92.69 228 GLU A N 1
ATOM 1788 C CA . GLU A 1 228 ? 3.066 0.558 -17.934 1.00 92.69 228 GLU A CA 1
ATOM 1789 C C . GLU A 1 228 ? 3.846 -0.769 -17.824 1.00 92.69 228 GLU A C 1
ATOM 1791 O O . GLU A 1 228 ? 4.485 -1.193 -18.784 1.00 92.69 228 GLU A O 1
ATOM 1796 N N . TRP A 1 229 ? 3.721 -1.483 -16.697 1.00 93.81 229 TRP A N 1
ATOM 1797 C CA . TRP A 1 229 ? 4.328 -2.806 -16.507 1.00 93.81 229 TRP A CA 1
ATOM 1798 C C . TRP A 1 229 ? 3.774 -3.855 -17.474 1.00 93.81 229 TRP A C 1
ATOM 1800 O O . TRP A 1 229 ? 4.523 -4.642 -18.051 1.00 93.81 229 TRP A O 1
ATOM 1810 N N . PHE A 1 230 ? 2.458 -3.870 -17.678 1.00 93.56 230 PHE A N 1
ATOM 1811 C CA . PHE A 1 230 ? 1.830 -4.805 -18.607 1.00 93.56 230 PHE A CA 1
ATOM 1812 C C . PHE A 1 230 ? 2.122 -4.462 -20.069 1.00 93.56 230 PHE A C 1
ATOM 1814 O O . PHE A 1 230 ? 2.267 -5.377 -20.878 1.00 93.56 230 PHE A O 1
ATOM 1821 N N . ASP A 1 231 ? 2.215 -3.174 -20.402 1.00 92.75 231 ASP A N 1
ATOM 1822 C CA . ASP A 1 231 ? 2.515 -2.703 -21.756 1.00 92.75 231 ASP A CA 1
ATOM 1823 C C . ASP A 1 231 ? 3.925 -3.113 -22.194 1.00 92.75 231 ASP A C 1
ATOM 1825 O O . ASP A 1 231 ? 4.097 -3.771 -23.219 1.00 92.75 231 ASP A O 1
ATOM 1829 N N . VAL A 1 232 ? 4.923 -2.839 -21.348 1.00 92.56 232 VAL A N 1
ATOM 1830 C CA . VAL A 1 232 ? 6.324 -3.234 -21.575 1.00 92.56 232 VAL A CA 1
ATOM 1831 C C . VAL A 1 232 ? 6.467 -4.749 -21.748 1.00 92.56 232 VAL A C 1
ATOM 1833 O O . VAL A 1 232 ? 7.276 -5.207 -22.552 1.00 92.56 232 VAL A O 1
ATOM 1836 N N . ASN A 1 233 ? 5.654 -5.531 -21.038 1.00 90.50 233 ASN A N 1
ATOM 1837 C CA . ASN A 1 233 ? 5.655 -6.991 -21.119 1.00 90.50 233 ASN A CA 1
ATOM 1838 C C . ASN A 1 233 ? 4.760 -7.551 -22.245 1.00 90.50 233 ASN A C 1
ATOM 1840 O O . ASN A 1 233 ? 4.547 -8.762 -22.305 1.00 90.50 233 ASN A O 1
ATOM 1844 N N . GLY A 1 234 ? 4.202 -6.704 -23.121 1.00 90.81 234 GLY A N 1
ATOM 1845 C CA . GLY A 1 234 ? 3.374 -7.117 -24.264 1.00 90.81 234 GLY A CA 1
ATOM 1846 C C . GLY A 1 234 ? 1.995 -7.675 -23.894 1.00 90.81 234 GLY A C 1
ATOM 1847 O O . GLY A 1 234 ? 1.318 -8.267 -24.731 1.00 90.81 234 GLY A O 1
ATOM 1848 N N . ASN A 1 235 ? 1.561 -7.483 -22.648 1.00 91.56 235 ASN A N 1
ATOM 1849 C CA . ASN A 1 235 ? 0.381 -8.109 -22.054 1.00 91.56 235 ASN A CA 1
ATOM 1850 C C . ASN A 1 235 ? -0.622 -7.072 -21.530 1.00 91.56 235 ASN A C 1
ATOM 1852 O O . ASN A 1 235 ? -1.313 -7.315 -20.542 1.00 91.56 235 ASN A O 1
ATOM 1856 N N . ILE A 1 236 ? -0.736 -5.914 -22.189 1.00 90.69 236 ILE A N 1
ATOM 1857 C CA . ILE A 1 236 ? -1.609 -4.804 -21.761 1.00 90.69 236 ILE A CA 1
ATOM 1858 C C . ILE A 1 236 ? -3.071 -5.223 -21.520 1.00 90.69 236 ILE A C 1
ATOM 1860 O O . ILE A 1 236 ? -3.734 -4.704 -20.619 1.00 90.69 236 ILE A O 1
ATOM 1864 N N . GLN A 1 237 ? -3.562 -6.213 -22.274 1.00 89.31 237 GLN A N 1
ATOM 1865 C CA . GLN A 1 237 ? -4.918 -6.762 -22.144 1.00 89.31 237 GLN A CA 1
ATOM 1866 C C . GLN A 1 237 ? -5.130 -7.575 -20.860 1.00 89.31 237 GLN A C 1
ATOM 1868 O O . GLN A 1 237 ? -6.263 -7.782 -20.444 1.00 89.31 237 GLN A O 1
ATOM 1873 N N . LEU A 1 238 ? -4.047 -8.018 -20.218 1.00 90.50 238 LEU A N 1
ATOM 1874 C CA . LEU A 1 238 ? -4.068 -8.752 -18.953 1.00 90.50 238 LEU A CA 1
ATOM 1875 C C . LEU A 1 238 ? -3.858 -7.832 -17.741 1.00 90.50 238 LEU A C 1
ATOM 1877 O O . LEU A 1 238 ? -3.677 -8.336 -16.628 1.00 90.50 238 LEU A O 1
ATOM 1881 N N . SER A 1 239 ? -3.853 -6.508 -17.957 1.00 92.56 239 SER A N 1
ATOM 1882 C CA . SER A 1 239 ? -3.621 -5.519 -16.904 1.00 92.56 239 SER A CA 1
ATOM 1883 C C . SER A 1 239 ? -4.645 -5.640 -15.783 1.00 92.56 239 SER A C 1
ATOM 1885 O O . SER A 1 239 ? -5.853 -5.541 -16.001 1.00 92.56 239 SER A O 1
ATOM 1887 N N . ARG A 1 240 ? -4.143 -5.877 -14.571 1.00 93.19 240 ARG A N 1
ATOM 1888 C CA . ARG A 1 240 ? -4.949 -6.125 -13.376 1.00 93.19 240 ARG A CA 1
ATOM 1889 C C . ARG A 1 240 ? -4.146 -5.909 -12.104 1.00 93.19 240 ARG A C 1
ATOM 1891 O O . ARG A 1 240 ? -2.917 -5.937 -12.138 1.00 93.19 240 ARG A O 1
ATOM 1898 N N . ILE A 1 241 ? -4.861 -5.795 -10.996 1.00 94.44 241 ILE A N 1
ATOM 1899 C CA . ILE A 1 241 ? -4.332 -6.007 -9.649 1.00 94.44 241 ILE A CA 1
ATOM 1900 C C . ILE A 1 241 ? -5.252 -6.967 -8.907 1.00 94.44 241 ILE A C 1
ATOM 1902 O O . ILE A 1 241 ? -6.448 -7.019 -9.176 1.00 94.44 241 ILE A O 1
ATOM 1906 N N . ASN A 1 242 ? -4.692 -7.735 -7.985 1.00 94.38 242 ASN A N 1
ATOM 1907 C CA . ASN A 1 242 ? -5.470 -8.597 -7.093 1.00 94.38 242 ASN A CA 1
ATOM 1908 C C . ASN A 1 242 ? -4.855 -8.695 -5.689 1.00 94.38 242 ASN A C 1
ATOM 1910 O O . ASN A 1 242 ? -5.330 -9.448 -4.841 1.00 94.38 242 ASN A O 1
ATOM 1914 N N . THR A 1 243 ? -3.802 -7.919 -5.437 1.00 95.31 243 THR A N 1
ATOM 1915 C CA . THR A 1 243 ? -3.185 -7.783 -4.127 1.00 95.31 243 THR A CA 1
ATOM 1916 C C . THR A 1 243 ? -2.885 -6.322 -3.845 1.00 95.31 243 THR A C 1
ATOM 1918 O O . THR A 1 243 ? -2.323 -5.623 -4.690 1.00 95.31 243 THR A O 1
ATOM 1921 N N . ILE A 1 244 ? -3.196 -5.895 -2.624 1.00 95.12 244 ILE A N 1
ATOM 1922 C CA . ILE A 1 244 ? -2.808 -4.600 -2.067 1.00 95.12 244 ILE A CA 1
ATOM 1923 C C . ILE A 1 244 ? -2.136 -4.854 -0.724 1.00 95.12 244 ILE A C 1
ATOM 1925 O O . ILE A 1 244 ? -2.645 -5.607 0.105 1.00 95.12 244 ILE A O 1
ATOM 1929 N N . ALA A 1 245 ? -0.994 -4.223 -0.492 1.00 94.81 245 ALA A N 1
ATOM 1930 C CA . ALA A 1 245 ? -0.254 -4.354 0.749 1.00 94.81 245 ALA A CA 1
ATOM 1931 C C . ALA A 1 245 ? 0.152 -2.990 1.302 1.00 94.81 245 ALA A C 1
ATOM 1933 O O . ALA A 1 245 ? 0.435 -2.053 0.557 1.00 94.81 245 ALA A O 1
ATOM 1934 N N . LEU A 1 246 ? 0.195 -2.912 2.628 1.00 94.69 246 LEU A N 1
ATOM 1935 C CA . LEU A 1 246 ? 0.731 -1.784 3.375 1.00 94.69 246 LEU A CA 1
ATOM 1936 C C . LEU A 1 246 ? 2.138 -2.108 3.850 1.00 94.69 246 LEU A C 1
ATOM 1938 O O . LEU A 1 246 ? 2.413 -3.232 4.276 1.00 94.69 246 LEU A O 1
ATOM 1942 N N . PHE A 1 247 ? 2.995 -1.098 3.842 1.00 94.25 247 PHE A N 1
ATOM 1943 C CA . PHE A 1 247 ? 4.392 -1.202 4.229 1.00 94.25 247 PHE A CA 1
ATOM 1944 C C . PHE A 1 247 ? 4.768 -0.133 5.246 1.00 94.25 247 PHE A C 1
ATOM 1946 O O . PHE A 1 247 ? 4.340 1.020 5.159 1.00 94.25 247 PHE A O 1
ATOM 1953 N N . THR A 1 248 ? 5.618 -0.526 6.189 1.00 92.00 248 THR A N 1
ATOM 1954 C CA . THR A 1 248 ? 6.377 0.388 7.048 1.00 92.00 248 THR A CA 1
ATOM 1955 C C . THR A 1 248 ? 7.791 0.511 6.512 1.00 92.00 248 THR A C 1
ATOM 1957 O O . THR A 1 248 ? 8.348 -0.489 6.061 1.00 92.00 248 THR A O 1
ATOM 1960 N N . GLY A 1 249 ? 8.409 1.679 6.619 1.00 90.31 249 GLY A N 1
ATOM 1961 C CA . GLY A 1 249 ? 9.801 1.865 6.225 1.00 90.31 249 GLY A CA 1
ATOM 1962 C C . GLY A 1 249 ? 10.352 3.208 6.680 1.00 90.31 249 GLY A C 1
ATOM 1963 O O . GLY A 1 249 ? 9.588 4.126 6.977 1.00 90.31 249 GLY A O 1
ATOM 1964 N N . LYS A 1 250 ? 11.681 3.317 6.686 1.00 89.06 250 LYS A N 1
ATOM 1965 C CA . LYS A 1 250 ? 12.411 4.527 7.073 1.00 89.06 250 LYS A CA 1
ATOM 1966 C C . LYS A 1 250 ? 12.876 5.276 5.838 1.00 89.06 250 LYS A C 1
ATOM 1968 O O . LYS A 1 250 ? 13.626 4.718 5.040 1.00 89.06 250 LYS A O 1
ATOM 1973 N N . ARG A 1 251 ? 12.480 6.539 5.687 1.00 89.38 251 ARG A N 1
ATOM 1974 C CA . ARG A 1 251 ? 12.972 7.386 4.593 1.00 89.38 251 ARG A CA 1
ATOM 1975 C C . ARG A 1 251 ? 14.337 7.961 4.959 1.00 89.38 251 ARG A C 1
ATOM 1977 O O . ARG A 1 251 ? 14.445 8.724 5.915 1.00 89.38 251 ARG A O 1
ATOM 1984 N N . VAL A 1 252 ? 15.367 7.622 4.192 1.00 89.50 252 VAL A N 1
ATOM 1985 C CA . VAL A 1 252 ? 16.754 8.050 4.427 1.00 89.50 252 VAL A CA 1
ATOM 1986 C C . VAL A 1 252 ? 17.388 8.571 3.146 1.00 89.50 252 VAL A C 1
ATOM 1988 O O . VAL A 1 252 ? 16.888 8.337 2.048 1.00 89.50 252 VAL A O 1
ATOM 1991 N N . GLU A 1 253 ? 18.497 9.288 3.286 1.00 90.88 253 GLU A N 1
ATOM 1992 C CA . GLU A 1 253 ? 19.349 9.646 2.156 1.00 90.88 253 GLU A CA 1
ATOM 1993 C C . GLU A 1 253 ? 20.174 8.417 1.736 1.00 90.88 253 GLU A C 1
ATOM 1995 O O . GLU A 1 253 ? 20.978 7.911 2.516 1.00 90.88 253 GLU A O 1
ATOM 2000 N N . ILE A 1 254 ? 19.944 7.908 0.523 1.00 90.94 254 ILE A N 1
ATOM 2001 C CA . ILE A 1 254 ? 20.613 6.709 -0.022 1.00 90.94 254 ILE A CA 1
ATOM 2002 C C . ILE A 1 254 ? 21.836 7.058 -0.884 1.00 90.94 254 ILE A C 1
ATOM 2004 O O . ILE A 1 254 ? 22.712 6.227 -1.105 1.00 90.94 254 ILE A O 1
ATOM 2008 N N . ALA A 1 255 ? 21.891 8.293 -1.377 1.00 88.38 255 ALA A N 1
ATOM 2009 C CA . ALA A 1 255 ? 23.012 8.908 -2.080 1.00 88.38 255 ALA A CA 1
ATOM 2010 C C . ALA A 1 255 ? 22.872 10.437 -1.952 1.00 88.38 255 ALA A C 1
ATOM 2012 O O . ALA A 1 255 ? 21.765 10.892 -1.663 1.00 88.38 255 ALA A O 1
ATOM 2013 N N . PRO A 1 256 ? 23.924 11.243 -2.189 1.00 90.31 256 PRO A N 1
ATOM 2014 C CA . PRO A 1 256 ? 23.848 12.697 -2.032 1.00 90.31 256 PRO A CA 1
ATOM 2015 C C . PRO A 1 256 ? 22.644 13.317 -2.763 1.00 90.31 256 PRO A C 1
ATOM 2017 O O . PRO A 1 256 ? 22.547 13.247 -3.988 1.00 90.31 256 PRO A O 1
ATOM 2020 N N . GLY A 1 257 ? 21.711 13.897 -2.006 1.00 86.88 257 GLY A N 1
ATOM 2021 C CA . GLY A 1 257 ? 20.475 14.510 -2.502 1.00 86.88 257 GLY A CA 1
ATOM 2022 C C . GLY A 1 257 ? 19.368 13.536 -2.934 1.00 86.88 257 GLY A C 1
ATOM 2023 O O . GLY A 1 257 ? 18.301 13.987 -3.353 1.00 86.88 257 GLY A O 1
ATOM 2024 N N . LYS A 1 258 ? 19.576 12.219 -2.827 1.00 87.88 258 LYS A N 1
ATOM 2025 C CA . LYS A 1 258 ? 18.612 11.173 -3.200 1.00 87.88 258 LYS A CA 1
ATOM 2026 C C . LYS A 1 258 ? 18.087 10.484 -1.947 1.00 87.88 258 LYS A C 1
ATOM 2028 O O . LYS A 1 258 ? 18.836 9.831 -1.225 1.00 87.88 258 LYS A O 1
ATOM 2033 N N . PHE A 1 259 ? 16.781 10.588 -1.728 1.00 89.44 259 PHE A N 1
ATOM 2034 C CA . PHE A 1 259 ? 16.102 9.980 -0.588 1.00 89.44 259 PHE A CA 1
ATOM 2035 C C . PHE A 1 259 ? 15.179 8.856 -1.041 1.00 89.44 259 PHE A C 1
ATOM 2037 O O . PHE A 1 259 ? 14.408 9.040 -1.981 1.00 89.44 259 PHE A O 1
ATOM 2044 N N . ASP A 1 260 ? 15.218 7.731 -0.337 1.00 92.00 260 ASP A N 1
ATOM 2045 C CA . ASP A 1 260 ? 14.328 6.592 -0.563 1.00 92.00 260 ASP A CA 1
ATOM 2046 C C . ASP A 1 260 ? 14.115 5.822 0.749 1.00 92.00 260 ASP A C 1
ATOM 2048 O O . ASP A 1 260 ? 14.649 6.192 1.799 1.00 92.00 260 ASP A O 1
ATOM 2052 N N . TYR A 1 261 ? 13.298 4.776 0.704 1.00 92.44 261 TYR A N 1
ATOM 2053 C CA . TYR A 1 261 ? 12.960 3.972 1.867 1.00 92.44 261 TYR A CA 1
ATOM 2054 C C . TYR A 1 261 ? 13.877 2.757 2.042 1.00 92.44 261 TYR A C 1
ATOM 2056 O O . TYR A 1 261 ? 14.179 2.021 1.100 1.00 92.44 261 TYR A O 1
ATOM 2064 N N . VAL A 1 262 ? 14.273 2.530 3.294 1.00 91.50 262 VAL A N 1
ATOM 2065 C CA . VAL A 1 262 ? 15.025 1.360 3.766 1.00 91.50 262 VAL A CA 1
ATOM 2066 C C . VAL A 1 262 ? 14.288 0.695 4.924 1.00 91.50 262 VAL A C 1
ATOM 2068 O O . VAL A 1 262 ? 13.359 1.274 5.496 1.00 91.50 262 VAL A O 1
ATOM 2071 N N . ASN A 1 263 ? 14.708 -0.520 5.295 1.00 89.62 263 ASN A N 1
ATOM 2072 C CA . ASN A 1 263 ? 14.052 -1.319 6.335 1.00 89.62 263 ASN A CA 1
ATOM 2073 C C . ASN A 1 263 ? 12.548 -1.505 6.063 1.00 89.62 263 ASN A C 1
ATOM 2075 O O . ASN A 1 263 ? 11.716 -1.442 6.970 1.00 89.62 263 ASN A O 1
ATOM 2079 N N . VAL A 1 264 ? 12.197 -1.678 4.788 1.00 92.62 264 VAL A N 1
ATOM 2080 C CA . VAL A 1 264 ? 10.812 -1.768 4.345 1.00 92.62 264 VAL A CA 1
ATOM 2081 C C . VAL A 1 264 ? 10.249 -3.136 4.706 1.00 92.62 264 VAL A C 1
ATOM 2083 O O . VAL A 1 264 ? 10.707 -4.158 4.196 1.00 92.62 264 VAL A O 1
ATOM 2086 N N . LYS A 1 265 ? 9.231 -3.168 5.563 1.00 92.62 265 LYS A N 1
ATOM 2087 C CA . LYS A 1 265 ? 8.569 -4.395 6.023 1.00 92.62 265 LYS A CA 1
ATOM 2088 C C . LYS A 1 265 ? 7.093 -4.362 5.666 1.00 92.62 265 LYS A C 1
ATOM 2090 O O . LYS A 1 265 ? 6.432 -3.335 5.831 1.00 92.62 265 LYS A O 1
ATOM 2095 N N . MET A 1 266 ? 6.571 -5.495 5.202 1.00 94.00 266 MET A N 1
ATOM 2096 C CA . MET A 1 266 ? 5.139 -5.632 4.962 1.00 94.00 266 MET A CA 1
ATOM 2097 C C . MET A 1 266 ? 4.395 -5.597 6.296 1.00 94.00 266 MET A C 1
ATOM 2099 O O . MET A 1 266 ? 4.692 -6.365 7.212 1.00 94.00 266 MET A O 1
ATOM 2103 N N . PHE A 1 267 ? 3.442 -4.679 6.399 1.00 93.06 267 PHE A N 1
ATOM 2104 C CA . PHE A 1 267 ? 2.584 -4.510 7.561 1.00 93.06 267 PHE A CA 1
ATOM 2105 C C . PHE A 1 267 ? 1.347 -5.401 7.451 1.00 93.06 267 PHE A C 1
ATOM 2107 O O . PHE A 1 267 ? 1.013 -6.158 8.360 1.00 93.06 267 PHE A O 1
ATOM 2114 N N . SER A 1 268 ? 0.673 -5.337 6.307 1.00 92.56 268 SER A N 1
ATOM 2115 C CA . SER A 1 268 ? -0.569 -6.069 6.080 1.00 92.56 268 SER A CA 1
ATOM 2116 C C . SER A 1 268 ? -0.822 -6.256 4.593 1.00 92.56 268 SER A C 1
ATOM 2118 O O . SER A 1 268 ? -0.290 -5.491 3.787 1.00 92.56 268 SER A O 1
ATOM 2120 N N . LYS A 1 269 ? -1.637 -7.245 4.237 1.00 93.75 269 LYS A N 1
ATOM 2121 C CA . LYS A 1 269 ? -1.903 -7.629 2.851 1.00 93.75 269 LYS A CA 1
ATOM 2122 C C . LYS A 1 269 ? -3.361 -8.039 2.672 1.00 93.75 269 LYS A C 1
ATOM 2124 O O . LYS A 1 269 ? -3.914 -8.766 3.496 1.00 93.75 269 LYS A O 1
ATOM 2129 N N . LEU A 1 270 ? -3.976 -7.552 1.600 1.00 93.44 270 LEU A N 1
ATOM 2130 C CA . LEU A 1 270 ? -5.285 -7.957 1.097 1.00 93.44 270 LEU A CA 1
ATOM 2131 C C . LEU A 1 270 ? -5.080 -8.657 -0.242 1.00 93.44 270 LEU A C 1
ATOM 2133 O O . LEU A 1 270 ? -4.457 -8.084 -1.133 1.00 93.44 270 LEU A O 1
ATOM 2137 N N . ASN A 1 271 ? -5.655 -9.845 -0.387 1.00 94.44 271 ASN A N 1
ATOM 2138 C CA . ASN A 1 271 ? -5.900 -10.451 -1.689 1.00 94.44 271 ASN A CA 1
ATOM 2139 C C . ASN A 1 271 ? -7.385 -10.287 -2.018 1.00 94.44 271 ASN A C 1
ATOM 2141 O O . ASN A 1 271 ? -8.227 -10.520 -1.154 1.00 94.44 271 ASN A O 1
ATOM 2145 N N . LEU A 1 272 ? -7.680 -9.899 -3.251 1.00 93.25 272 LEU A N 1
ATOM 2146 C CA . LEU A 1 272 ? -9.026 -9.704 -3.787 1.00 93.25 272 LEU A CA 1
ATOM 2147 C C . LEU A 1 272 ? -9.156 -10.428 -5.132 1.00 93.25 272 LEU A C 1
ATOM 2149 O O . LEU A 1 272 ? -8.183 -10.991 -5.638 1.00 93.25 272 LEU A O 1
ATOM 2153 N N . ASP A 1 273 ? -10.352 -10.427 -5.715 1.00 92.31 273 ASP A N 1
ATOM 2154 C CA . ASP A 1 273 ? -10.528 -10.879 -7.093 1.00 92.31 273 ASP A CA 1
ATOM 2155 C C . ASP A 1 273 ? -9.752 -9.998 -8.084 1.00 92.31 273 ASP A C 1
ATOM 2157 O O . ASP A 1 273 ? -9.283 -8.908 -7.760 1.00 92.31 273 ASP A O 1
ATOM 2161 N N . ASN A 1 274 ? -9.557 -10.491 -9.308 1.00 92.25 274 ASN A N 1
ATOM 2162 C CA . ASN A 1 274 ? -8.845 -9.721 -10.324 1.00 92.25 274 ASN A CA 1
ATOM 2163 C C . ASN A 1 274 ? -9.622 -8.454 -10.681 1.00 92.25 274 ASN A C 1
ATOM 2165 O O . ASN A 1 274 ? -10.677 -8.534 -11.305 1.00 92.25 274 ASN A O 1
ATOM 2169 N N . GLU A 1 275 ? -9.038 -7.299 -10.376 1.00 92.31 275 GLU A N 1
ATOM 2170 C CA . GLU A 1 275 ? -9.571 -5.999 -10.753 1.00 92.31 275 GLU A CA 1
ATOM 2171 C C . GLU A 1 275 ? -8.934 -5.556 -12.083 1.00 92.31 275 GLU A C 1
ATOM 2173 O O . GLU A 1 275 ? -7.755 -5.176 -12.107 1.00 92.31 275 GLU A O 1
ATOM 2178 N N . PRO A 1 276 ? -9.657 -5.615 -13.220 1.00 90.88 276 PRO A N 1
ATOM 2179 C CA . PRO A 1 276 ? -9.074 -5.372 -14.536 1.00 90.88 276 PRO A CA 1
ATOM 2180 C C . PRO A 1 276 ? -8.820 -3.883 -14.768 1.00 90.88 276 PRO A C 1
ATOM 2182 O O . PRO A 1 276 ? -9.731 -3.067 -14.672 1.00 90.88 276 PRO A O 1
ATOM 2185 N N . LEU A 1 277 ? -7.609 -3.507 -15.166 1.00 88.44 277 LEU A N 1
ATOM 2186 C CA . LEU A 1 277 ? -7.223 -2.112 -15.407 1.00 88.44 277 LEU A CA 1
ATOM 2187 C C . LEU A 1 277 ? -7.316 -1.703 -16.885 1.00 88.44 277 LEU A C 1
ATOM 2189 O O . LEU A 1 277 ? -6.835 -0.633 -17.258 1.00 88.44 277 LEU A O 1
ATOM 2193 N N . THR A 1 278 ? -7.939 -2.518 -17.739 1.00 74.12 278 THR A N 1
ATOM 2194 C CA . THR A 1 278 ? -7.911 -2.414 -19.211 1.00 74.12 278 THR A CA 1
ATOM 2195 C C . THR A 1 278 ? -8.530 -1.132 -19.787 1.00 74.12 278 THR A C 1
ATOM 2197 O O . THR A 1 278 ? -8.043 -0.658 -20.814 1.00 74.12 278 THR A O 1
ATOM 2200 N N . ASN A 1 279 ? -9.473 -0.485 -19.093 1.00 69.06 279 ASN A N 1
ATOM 2201 C CA . ASN A 1 279 ? -10.214 0.693 -19.582 1.00 69.06 279 ASN A CA 1
ATOM 2202 C C . ASN A 1 279 ? -9.663 2.060 -19.133 1.00 69.06 279 ASN A C 1
ATOM 2204 O O . ASN A 1 279 ? -10.395 3.046 -19.136 1.00 69.06 279 ASN A O 1
ATOM 2208 N N . THR A 1 280 ? -8.384 2.158 -18.752 1.00 72.69 280 THR A N 1
ATOM 2209 C CA . THR A 1 280 ? -7.786 3.418 -18.247 1.00 72.69 280 THR A CA 1
ATOM 2210 C C . THR A 1 280 ? -8.602 4.051 -17.118 1.00 72.69 280 THR A C 1
ATOM 2212 O O . THR A 1 280 ? -8.841 5.259 -17.113 1.00 72.69 280 THR A O 1
ATOM 2215 N N . LYS A 1 281 ? -9.049 3.208 -16.189 1.00 83.56 281 LYS A N 1
ATOM 2216 C CA . LYS A 1 281 ? -9.767 3.647 -15.000 1.00 83.56 281 LYS A CA 1
ATOM 2217 C C . LYS A 1 281 ? -8.804 4.115 -13.919 1.00 83.56 281 LYS A C 1
ATOM 2219 O O . LYS A 1 281 ? -7.683 3.611 -13.824 1.00 83.56 281 LYS A O 1
ATOM 2224 N N . GLU A 1 282 ? -9.257 5.057 -13.115 1.00 91.12 282 GLU A N 1
ATOM 2225 C CA . GLU A 1 282 ? -8.658 5.401 -11.837 1.00 91.12 282 GLU A CA 1
ATOM 2226 C C . GLU A 1 282 ? -9.431 4.697 -10.724 1.00 91.12 282 GLU A C 1
ATOM 2228 O O . GLU A 1 282 ? -10.639 4.490 -10.826 1.00 91.12 282 GLU A O 1
ATOM 2233 N N . ILE A 1 283 ? -8.728 4.308 -9.665 1.00 93.25 283 ILE A N 1
ATOM 2234 C CA . ILE A 1 283 ? -9.339 3.658 -8.505 1.00 93.25 283 ILE A CA 1
ATOM 2235 C C . ILE A 1 283 ? -8.899 4.396 -7.253 1.00 93.25 283 ILE A C 1
ATOM 2237 O O . ILE A 1 283 ? -7.704 4.606 -7.047 1.00 93.25 283 ILE A O 1
ATOM 2241 N N . ASN A 1 284 ? -9.852 4.763 -6.410 1.00 94.25 284 ASN A N 1
ATOM 2242 C CA . ASN A 1 284 ? -9.604 5.325 -5.095 1.00 94.25 284 ASN A CA 1
ATOM 2243 C C . ASN A 1 284 ? -9.886 4.243 -4.057 1.00 94.25 284 ASN A C 1
ATOM 2245 O O . ASN A 1 284 ? -10.994 3.720 -3.997 1.00 94.25 284 ASN A O 1
ATOM 2249 N N . PHE A 1 285 ? -8.888 3.914 -3.247 1.00 93.31 285 PHE A N 1
ATOM 2250 C CA . PHE A 1 285 ? -9.035 3.017 -2.111 1.00 93.31 285 PHE A CA 1
ATOM 2251 C C . PHE A 1 285 ? -9.059 3.833 -0.830 1.00 93.31 285 PHE A C 1
ATOM 2253 O O . PHE A 1 285 ? -8.155 4.637 -0.585 1.00 93.31 285 PHE A O 1
ATOM 2260 N N . THR A 1 286 ? -10.046 3.552 0.009 1.00 92.50 286 THR A N 1
ATOM 2261 C CA . THR A 1 286 ? -10.093 4.006 1.393 1.00 92.50 286 THR A CA 1
ATOM 2262 C C . THR A 1 286 ? -9.824 2.812 2.284 1.00 92.50 286 THR A C 1
ATOM 2264 O O . THR A 1 286 ? -10.497 1.788 2.197 1.00 92.50 286 THR A O 1
ATOM 2267 N N . TYR A 1 287 ? -8.809 2.943 3.127 1.00 91.56 287 TYR A N 1
ATOM 2268 C CA . TYR A 1 287 ? -8.391 1.911 4.056 1.00 91.56 287 TYR A CA 1
ATOM 2269 C C . TYR A 1 287 ? -8.547 2.439 5.477 1.00 91.56 287 TYR A C 1
ATOM 2271 O O . TYR A 1 287 ? -8.002 3.493 5.813 1.00 91.56 287 TYR A O 1
ATOM 2279 N N . ARG A 1 288 ? -9.193 1.655 6.343 1.00 91.19 288 ARG A N 1
ATOM 2280 C CA . ARG A 1 288 ? -9.321 1.923 7.777 1.00 91.19 288 ARG A CA 1
ATOM 2281 C C . ARG A 1 288 ? -8.738 0.788 8.621 1.00 91.19 288 ARG A C 1
ATOM 2283 O O . ARG A 1 288 ? -9.020 -0.386 8.387 1.00 91.19 288 ARG A O 1
ATOM 2290 N N . ILE A 1 289 ? -7.909 1.130 9.610 1.00 89.38 289 ILE A N 1
ATOM 2291 C CA . ILE A 1 289 ? -7.494 0.209 10.686 1.00 89.38 289 ILE A CA 1
ATOM 2292 C C . ILE A 1 289 ? -8.167 0.683 11.962 1.00 89.38 289 ILE A C 1
ATOM 2294 O O . ILE A 1 289 ? -7.899 1.791 12.423 1.00 89.38 289 ILE A O 1
ATOM 2298 N N . TYR A 1 290 ? -9.007 -0.165 12.536 1.00 87.50 290 TYR A N 1
ATOM 2299 C CA . TYR A 1 290 ? -9.727 0.119 13.763 1.00 87.50 290 TYR A CA 1
ATOM 2300 C C . TYR A 1 290 ? -9.002 -0.468 14.965 1.00 87.50 290 TYR A C 1
ATOM 2302 O O . TYR A 1 290 ? -8.476 -1.584 14.926 1.00 87.50 290 TYR A O 1
ATOM 2310 N N . THR A 1 291 ? -9.056 0.280 16.058 1.00 75.00 291 THR A N 1
ATOM 2311 C CA . THR A 1 291 ? -8.758 -0.206 17.400 1.00 75.00 291 THR A CA 1
ATOM 2312 C C . THR A 1 291 ? -10.065 -0.151 18.178 1.00 75.00 291 THR A C 1
ATOM 2314 O O . THR A 1 291 ? -10.617 0.935 18.372 1.00 75.00 291 THR A O 1
ATOM 2317 N N . ASN A 1 292 ? -10.607 -1.309 18.540 1.00 53.25 292 ASN A N 1
ATOM 2318 C CA . ASN A 1 292 ? -11.909 -1.451 19.187 1.00 53.25 292 ASN A CA 1
ATOM 2319 C C . ASN A 1 292 ? -11.816 -2.240 20.488 1.00 53.25 292 ASN A C 1
ATOM 2321 O O . ASN A 1 292 ? -10.971 -3.158 20.563 1.00 53.25 292 ASN A O 1
#

Radius of gyration: 22.66 Å; chains: 1; bounding box: 50×83×55 Å